Protein 1Q20 (pdb70)

Sequence (294 aa):
SDISEISQKLPGEYFRYKGVPFPVGLYSLESISLAENTQDVRDDDIFIITYPKSGTTWMIEIICLILKEGDPSWIRSVPIWERAPWCETIVGAFSLPDQYSPRLMSSHLPIQIFTKAFFSSKAKVIYMGRNPRDVVVSLYHYSKIAGQLKDPGTPDQFLRDFLKGEVQFGSWFDHIKGWLRMKGKDNFLFITYEELQQDLQGSVERICGFLGRPLGKEALGSVVAHSTFSAMKANTMSNYTLLPPSLLDHRRGAFLRKGVCGDWKNHHFTVAQSEAFDRAYRKQMRGMPTFPWDE

Structure (mmCIF, N/CA/C/O backbone):
data_1Q20
#
_entry.id   1Q20
#
_cell.length_a   75.962
_cell.length_b   75.962
_cell.length_c   253.623
_cell.angle_alpha   90.00
_cell.angle_beta   90.00
_cell.angle_gamma   90.00
#
_symmetry.space_group_name_H-M   'P 41 21 2'
#
loop_
_entity.id
_entity.type
_entity.pdbx_description
1 polymer 'sulfotransferase family, cytosolic, 2B, member 1 isoform b'
2 non-polymer 'SODIUM ION'
3 non-polymer "ADENOSINE-3'-5'-DIPHOSPHATE"
4 non-polymer (3BETA)-3-HYDROXYPREGN-5-EN-20-ONE
5 water water
#
loop_
_atom_site.group_PDB
_atom_site.id
_atom_site.type_symbol
_atom_site.label_atom_id
_atom_site.label_alt_id
_atom_site.label_comp_id
_atom_site.label_asym_id
_atom_site.label_entity_id
_atom_site.label_seq_id
_atom_site.pdbx_PDB_ins_code
_atom_site.Cartn_x
_atom_site.Cartn_y
_atom_site.Cartn_z
_atom_site.occupancy
_atom_site.B_iso_or_equiv
_atom_site.auth_seq_id
_atom_site.auth_comp_id
_atom_site.auth_asym_id
_atom_site.auth_atom_id
_atom_site.pdbx_PDB_model_num
ATOM 1 N N . SER A 1 5 ? 6.003 2.542 35.644 1.00 80.86 18 SER A N 1
ATOM 2 C CA . SER A 1 5 ? 4.558 2.596 35.268 1.00 80.98 18 SER A CA 1
ATOM 3 C C . SER A 1 5 ? 3.970 3.997 35.449 1.00 80.49 18 SER A C 1
ATOM 4 O O . SER A 1 5 ? 2.870 4.281 34.962 1.00 81.10 18 SER A O 1
ATOM 6 N N . ASP A 1 6 ? 4.686 4.869 36.156 1.00 79.51 19 ASP A N 1
ATOM 7 C CA . ASP A 1 6 ? 4.199 6.233 36.342 1.00 77.67 19 ASP A CA 1
ATOM 8 C C . ASP A 1 6 ? 4.655 7.013 35.104 1.00 75.24 19 ASP A C 1
ATOM 9 O O . ASP A 1 6 ? 3.871 7.745 34.493 1.00 74.64 19 ASP A O 1
ATOM 14 N N . ILE A 1 7 ? 5.921 6.822 34.730 1.00 71.90 20 ILE A N 1
ATOM 15 C CA . ILE A 1 7 ? 6.508 7.470 33.557 1.00 68.98 20 ILE A CA 1
ATOM 16 C C . ILE A 1 7 ? 5.987 6.851 32.252 1.00 67.23 20 ILE A C 1
ATOM 17 O O . ILE A 1 7 ? 5.916 7.520 31.217 1.00 66.22 20 ILE A O 1
ATOM 22 N N . SER A 1 8 ? 5.629 5.572 32.308 1.00 64.91 21 SER A N 1
ATOM 23 C CA . SER A 1 8 ? 5.109 4.869 31.145 1.00 63.82 21 SER A CA 1
ATOM 24 C C . SER A 1 8 ? 3.727 5.400 30.764 1.00 63.52 21 SER A C 1
ATOM 25 O O . SER A 1 8 ? 3.408 5.531 29.583 1.00 61.89 21 SER A O 1
ATOM 28 N N . GLU A 1 9 ? 2.910 5.697 31.770 1.00 63.58 22 GLU A N 1
ATOM 29 C CA . GLU A 1 9 ? 1.569 6.221 31.534 1.00 63.86 22 GLU A CA 1
ATOM 30 C C . GLU A 1 9 ? 1.671 7.638 30.972 1.00 63.87 22 GLU A C 1
ATOM 31 O O . GLU A 1 9 ? 0.992 7.987 30.001 1.00 63.55 22 GLU A O 1
ATOM 33 N N . ILE A 1 10 ? 2.530 8.448 31.583 1.00 63.18 23 ILE A N 1
ATOM 34 C CA . ILE A 1 10 ? 2.723 9.821 31.140 1.00 62.91 23 ILE A CA 1
ATOM 35 C C . ILE A 1 10 ? 3.186 9.864 29.689 1.00 62.78 23 ILE A C 1
ATOM 36 O O . ILE A 1 10 ? 2.615 10.587 28.869 1.00 63.21 23 ILE A O 1
ATOM 41 N N . SER A 1 11 ? 4.211 9.078 29.374 1.00 61.94 24 SER A N 1
ATOM 42 C CA . SER A 1 11 ? 4.754 9.038 28.022 1.00 61.36 24 SER A CA 1
ATOM 43 C C . SER A 1 11 ? 3.722 8.697 26.947 1.00 61.37 24 SER A C 1
ATOM 44 O O . SER A 1 11 ? 3.776 9.236 25.842 1.00 61.41 24 SER A O 1
ATOM 47 N N . GLN A 1 12 ? 2.784 7.811 27.268 1.00 61.16 25 GLN A N 1
ATOM 48 C CA . GLN A 1 12 ? 1.762 7.408 26.303 1.00 60.72 25 GLN A CA 1
ATOM 49 C C . GLN A 1 12 ? 0.682 8.466 26.108 1.00 59.91 25 GLN A C 1
ATOM 50 O O . GLN A 1 12 ? -0.080 8.407 25.148 1.00 58.82 25 GLN A O 1
ATOM 56 N N . LYS A 1 13 ? 0.641 9.453 27.001 1.00 60.49 26 LYS A N 1
ATOM 57 C CA . LYS A 1 13 ? -0.348 10.529 26.916 1.00 60.42 26 LYS A CA 1
ATOM 58 C C . LYS A 1 13 ? 0.206 11.809 26.303 1.00 58.67 26 LYS A C 1
ATOM 59 O O . LYS A 1 13 ? -0.516 12.792 26.142 1.00 58.93 26 LYS A O 1
ATOM 65 N N . LEU A 1 14 ? 1.491 11.797 25.967 1.00 56.09 27 LEU A N 1
ATOM 66 C CA . LEU A 1 14 ? 2.132 12.971 25.371 1.00 52.86 27 LEU A CA 1
ATOM 67 C C . LEU A 1 14 ? 1.451 13.357 24.059 1.00 52.06 27 LEU A C 1
ATOM 68 O O . LEU A 1 14 ? 1.377 12.557 23.129 1.00 52.52 27 LEU A O 1
ATOM 73 N N . PRO A 1 15 ? 0.964 14.606 23.965 1.00 51.03 28 PRO A N 1
ATOM 74 C CA . PRO A 1 15 ? 0.272 15.139 22.790 1.00 50.06 28 PRO A CA 1
ATOM 75 C C . PRO A 1 15 ? 1.163 15.570 21.645 1.00 50.17 28 PRO A C 1
ATOM 76 O O . PRO A 1 15 ? 0.718 15.639 20.505 1.00 49.75 28 PRO A O 1
ATOM 80 N N . GLY A 1 16 ? 2.419 15.873 21.945 1.00 51.32 29 GLY A N 1
ATOM 81 C CA . GLY A 1 16 ? 3.308 16.349 20.905 1.00 51.20 29 GLY A CA 1
ATOM 82 C C . GLY A 1 16 ? 2.909 17.779 20.560 1.00 52.36 29 GLY A C 1
ATOM 83 O O . GLY A 1 16 ? 2.791 18.136 19.389 1.00 51.58 29 GLY A O 1
ATOM 84 N N . GLU A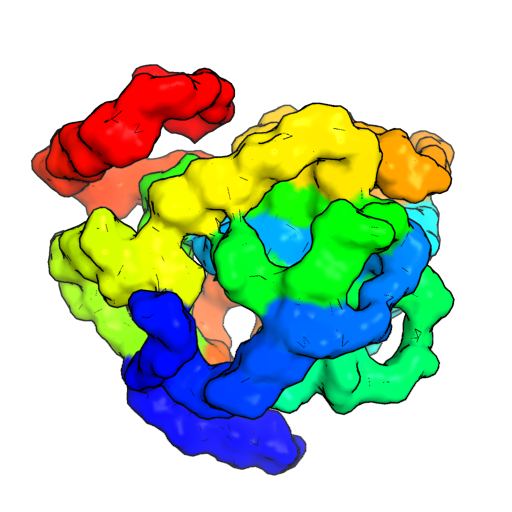 1 17 ? 2.684 18.594 21.589 1.00 52.74 30 GLU A N 1
ATOM 85 C CA . GLU A 1 17 ? 2.291 19.990 21.405 1.00 53.96 30 GLU A CA 1
ATOM 86 C C . GLU A 1 17 ? 3.081 20.916 22.329 1.00 53.00 30 GLU A C 1
ATOM 87 O O . GLU A 1 17 ? 3.889 20.463 23.141 1.00 52.69 30 GLU A O 1
ATOM 93 N N . TYR A 1 18 ? 2.816 22.216 22.211 1.00 51.85 31 TYR A N 1
ATOM 94 C CA . TYR A 1 18 ? 3.488 23.226 23.023 1.00 50.45 31 TYR A CA 1
ATOM 95 C C . TYR A 1 18 ? 2.518 24.114 23.802 1.00 49.26 31 TYR A C 1
ATOM 96 O O . TYR A 1 18 ? 1.326 24.175 23.506 1.00 50.17 31 TYR A O 1
ATOM 105 N N . PHE A 1 19 ? 3.056 24.797 24.806 1.00 46.85 32 PHE A N 1
ATOM 106 C CA . PHE A 1 19 ? 2.310 25.761 25.607 1.00 44.07 32 PH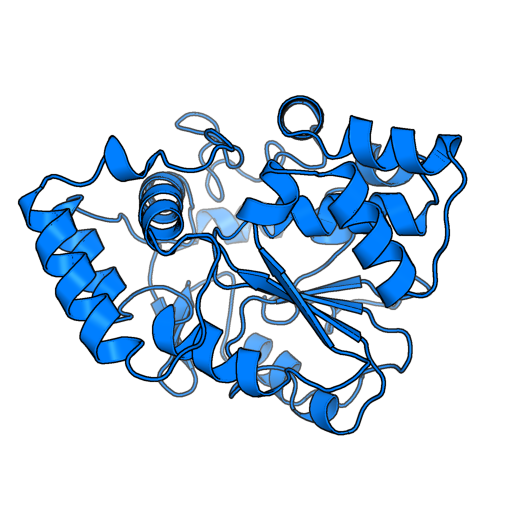E A CA 1
ATOM 107 C C . PHE A 1 19 ? 3.350 26.841 25.917 1.00 43.07 32 PHE A C 1
ATOM 108 O O . PHE A 1 19 ? 4.554 26.609 25.754 1.00 42.66 32 PHE A O 1
ATOM 116 N N . ARG A 1 20 ? 2.910 28.018 26.339 1.00 42.62 33 ARG A N 1
ATOM 117 C CA . ARG A 1 20 ? 3.863 29.088 26.599 1.00 42.47 33 ARG A CA 1
ATOM 118 C C . ARG A 1 20 ? 3.983 29.575 28.028 1.00 41.94 33 ARG A C 1
ATOM 119 O O . ARG A 1 20 ? 2.993 29.692 28.752 1.00 41.66 33 ARG A O 1
ATOM 127 N N . TYR A 1 21 ? 5.221 29.844 28.428 1.00 39.61 34 TYR A N 1
ATOM 128 C CA . TYR A 1 21 ? 5.497 30.365 29.749 1.00 38.97 34 TYR A CA 1
ATOM 129 C C . TYR A 1 21 ? 6.296 31.637 29.506 1.00 39.04 34 TYR A C 1
ATOM 130 O O . TYR A 1 21 ? 7.423 31.583 29.012 1.00 38.79 34 TYR A O 1
ATOM 139 N N . LYS A 1 22 ? 5.702 32.780 29.837 1.00 39.02 35 LYS A N 1
ATOM 140 C CA . LYS A 1 22 ? 6.358 34.063 29.634 1.00 37.06 35 LYS A CA 1
ATOM 141 C C . LYS A 1 22 ? 6.878 34.179 28.193 1.00 36.68 35 LYS A C 1
ATOM 142 O O . LYS A 1 22 ? 8.049 34.513 27.955 1.00 35.52 35 LYS A O 1
ATOM 148 N N . GLY A 1 23 ? 5.998 33.884 27.237 1.00 36.23 36 GLY A N 1
ATOM 149 C CA . GLY A 1 23 ? 6.351 33.971 25.827 1.00 36.71 36 GLY A CA 1
ATOM 150 C C . GLY A 1 23 ? 7.213 32.876 25.212 1.00 38.09 36 GLY A C 1
ATOM 151 O O . GLY A 1 23 ? 7.414 32.875 23.996 1.00 38.98 36 GLY A O 1
ATOM 152 N N . VAL A 1 24 ? 7.724 31.948 26.021 1.00 36.71 37 VAL A N 1
ATOM 153 C CA . VAL A 1 24 ? 8.573 30.862 25.514 1.00 36.40 37 VAL A CA 1
ATOM 154 C C . VAL A 1 24 ? 7.825 29.519 25.361 1.00 36.41 37 VAL A C 1
ATOM 155 O O . VAL A 1 24 ? 7.043 29.132 26.230 1.00 35.74 37 VAL A O 1
ATOM 159 N N . PRO A 1 25 ? 8.054 28.803 24.245 1.00 35.96 38 PRO A N 1
ATOM 160 C CA . PRO A 1 25 ? 7.405 27.508 23.974 1.00 36.12 38 PRO A CA 1
ATOM 161 C C . PRO A 1 25 ? 7.988 26.328 24.761 1.00 36.24 38 PRO A C 1
ATOM 162 O O . PRO A 1 25 ? 9.211 26.127 24.759 1.00 35.34 38 PRO A O 1
ATOM 166 N N . PHE A 1 26 ? 7.118 25.561 25.427 1.00 36.07 39 PHE A N 1
ATOM 167 C CA . PHE A 1 26 ? 7.540 24.364 26.169 1.00 36.40 39 PHE A CA 1
ATOM 168 C C . PHE A 1 26 ? 6.705 23.152 25.744 1.00 36.44 39 PHE A C 1
ATOM 169 O O . PHE A 1 26 ? 5.503 23.270 25.495 1.00 38.42 39 PHE A O 1
ATOM 177 N N . PRO A 1 27 ? 7.335 21.972 25.631 1.00 36.89 40 PRO A N 1
ATOM 178 C CA . PRO A 1 27 ? 6.584 20.776 25.234 1.00 37.25 40 PRO A CA 1
ATOM 179 C C . PRO A 1 27 ? 5.568 20.405 26.315 1.00 37.90 40 PRO A C 1
ATOM 180 O O . PRO A 1 27 ? 5.909 20.368 27.496 1.00 38.35 40 PRO A O 1
ATOM 184 N N . VAL A 1 28 ? 4.325 20.149 25.913 1.00 37.89 41 VAL A N 1
ATOM 185 C CA . VAL A 1 28 ? 3.262 19.761 26.846 1.00 38.45 41 VAL A CA 1
ATOM 186 C C . VAL A 1 28 ? 3.516 18.362 27.423 1.00 39.72 41 VAL A C 1
ATOM 187 O O . VAL A 1 28 ? 4.024 17.484 26.726 1.00 40.31 41 VAL A O 1
ATOM 191 N N . GLY A 1 29 ? 3.164 18.155 28.690 1.00 39.78 42 GLY A N 1
ATOM 192 C CA . GLY A 1 29 ? 3.352 16.848 29.292 1.00 39.85 42 GLY A CA 1
ATOM 193 C C . GLY A 1 29 ? 4.586 16.653 30.156 1.00 40.61 42 GLY A C 1
ATOM 194 O O . GLY A 1 29 ? 4.479 16.183 31.288 1.00 41.66 42 GLY A O 1
ATOM 195 N N . LEU A 1 30 ? 5.761 16.987 29.633 1.00 39.49 43 LEU A N 1
ATOM 196 C CA . LEU A 1 30 ? 6.989 16.828 30.402 1.00 39.37 43 LEU A CA 1
ATOM 197 C C . LEU A 1 30 ? 7.343 18.116 31.153 1.00 40.08 43 LEU A C 1
ATOM 198 O O . LEU A 1 30 ? 8.312 18.162 31.915 1.00 38.85 43 LEU A O 1
ATOM 203 N N . TYR A 1 31 ? 6.544 19.158 30.936 1.00 40.60 44 TYR A N 1
ATOM 204 C CA . TYR A 1 31 ? 6.754 20.456 31.570 1.00 39.23 44 TYR A CA 1
ATOM 205 C C . TYR A 1 31 ? 5.400 21.072 31.901 1.00 40.66 44 TYR A C 1
ATOM 206 O O . TYR A 1 31 ? 4.392 20.748 31.272 1.00 41.56 44 TYR A O 1
ATOM 215 N N . SER A 1 32 ? 5.380 21.971 32.880 1.00 41.34 45 SER A N 1
ATOM 216 C CA . SER A 1 32 ? 4.144 22.646 33.256 1.00 43.38 45 SER A CA 1
ATOM 217 C C . SER A 1 32 ? 4.431 24.027 33.840 1.00 44.09 45 SER A C 1
ATOM 218 O O . SER A 1 32 ? 5.560 24.322 34.251 1.00 44.14 45 SER A O 1
ATOM 221 N N . LEU A 1 33 ? 3.406 24.872 33.862 1.00 45.86 46 LEU A N 1
ATOM 222 C CA . LEU A 1 33 ? 3.530 26.211 34.428 1.00 46.57 46 LEU A CA 1
ATOM 223 C C . LEU A 1 33 ? 4.171 26.080 35.809 1.00 46.17 46 LEU A C 1
ATOM 224 O O . LEU A 1 33 ? 5.122 26.790 36.137 1.00 45.18 46 LEU A O 1
ATOM 229 N N . GLU A 1 34 ? 3.648 25.144 36.598 1.00 46.76 47 GLU A N 1
ATOM 230 C CA . GLU A 1 34 ? 4.138 24.888 37.949 1.00 47.71 47 GLU A CA 1
ATOM 231 C C . GLU A 1 34 ? 5.597 24.438 38.001 1.00 46.20 47 GLU A C 1
ATOM 232 O O . GLU A 1 34 ? 6.377 24.984 38.774 1.00 47.40 47 GLU A O 1
ATOM 238 N N . SER A 1 35 ? 5.972 23.451 37.189 1.00 44.41 48 SER A N 1
ATOM 239 C CA . SER A 1 35 ? 7.351 22.962 37.213 1.00 42.78 48 SER A CA 1
ATOM 240 C C . SER A 1 35 ? 8.361 24.033 36.799 1.00 41.14 48 SER A C 1
ATOM 241 O O . SER A 1 35 ? 9.420 24.159 37.408 1.00 41.21 48 SER A O 1
ATOM 244 N N . ILE A 1 36 ? 8.031 24.805 35.768 1.00 40.38 49 ILE A N 1
ATOM 245 C CA . ILE A 1 36 ? 8.922 25.866 35.302 1.00 40.75 49 ILE A CA 1
ATOM 246 C C . ILE A 1 36 ? 9.008 26.968 36.359 1.00 41.06 49 ILE A C 1
ATOM 247 O O . ILE A 1 36 ? 10.096 27.431 36.709 1.00 41.08 49 ILE A O 1
ATOM 252 N N . SER A 1 37 ? 7.849 27.379 36.864 1.00 41.21 50 SER A N 1
ATOM 253 C CA . SER A 1 37 ? 7.785 28.413 37.882 1.00 42.66 50 SER A CA 1
ATOM 254 C C . SER A 1 37 ? 8.592 28.033 39.119 1.00 43.59 50 SER A C 1
ATOM 255 O O . SER A 1 37 ? 9.221 28.889 39.741 1.00 42.90 50 SER A O 1
ATOM 258 N N . LEU A 1 38 ? 8.563 26.752 39.476 1.00 42.35 51 LEU A N 1
ATOM 259 C CA . LEU A 1 38 ? 9.307 26.271 40.635 1.00 42.90 51 LEU A CA 1
ATOM 260 C C . LEU A 1 38 ? 10.804 26.488 40.439 1.00 42.25 51 LEU A C 1
ATOM 261 O O . LEU A 1 38 ? 11.478 27.053 41.299 1.00 43.50 51 LEU A O 1
ATOM 266 N N . ALA A 1 39 ? 11.321 26.035 39.303 1.00 40.44 52 ALA A N 1
ATOM 267 C CA . ALA A 1 39 ? 12.741 26.173 39.013 1.00 40.87 52 ALA A CA 1
ATOM 268 C C . ALA A 1 39 ? 13.150 27.638 38.929 1.00 41.03 52 ALA A C 1
ATOM 269 O O . ALA A 1 39 ? 14.248 28.013 39.341 1.00 41.30 52 ALA A O 1
ATOM 271 N N . GLU A 1 40 ? 12.253 28.462 38.400 1.00 40.44 53 GLU A N 1
ATOM 272 C CA . GLU A 1 40 ? 12.515 29.887 38.238 1.00 41.66 53 GLU A CA 1
ATOM 273 C C . GLU A 1 40 ? 12.636 30.628 39.568 1.00 41.64 53 GLU A C 1
ATOM 274 O O . GLU A 1 40 ? 13.589 31.380 39.796 1.00 40.91 53 GLU A O 1
ATOM 280 N N . ASN A 1 41 ? 11.676 30.378 40.450 1.00 41.89 54 ASN A N 1
ATOM 281 C CA . ASN A 1 41 ? 11.604 31.044 41.741 1.00 42.82 54 ASN A CA 1
ATOM 282 C C . ASN A 1 41 ? 12.091 30.321 42.995 1.00 44.02 54 ASN A C 1
ATOM 283 O O . ASN A 1 41 ? 11.909 30.833 44.099 1.00 44.97 54 ASN A O 1
ATOM 288 N N . THR A 1 42 ? 12.698 29.148 42.867 1.00 43.53 55 THR A N 1
ATOM 289 C CA . THR A 1 42 ? 13.155 28.483 44.076 1.00 43.22 55 THR A CA 1
ATOM 290 C C . THR A 1 42 ? 14.316 29.246 44.682 1.00 43.62 55 THR A C 1
ATOM 291 O O . THR A 1 42 ? 15.064 29.929 43.983 1.00 43.23 55 THR A O 1
ATOM 295 N N . GLN A 1 43 ? 14.459 29.112 45.994 1.00 44.99 56 GLN A N 1
ATOM 296 C CA . GLN A 1 43 ? 15.531 29.762 46.723 1.00 45.50 56 GLN A CA 1
ATOM 297 C C . GLN A 1 43 ? 16.630 28.746 47.024 1.00 46.24 56 GLN A C 1
ATOM 298 O O . GLN A 1 43 ? 17.697 29.102 47.530 1.00 46.04 56 GLN A O 1
ATOM 304 N N . ASP A 1 44 ? 16.370 27.483 46.693 1.00 46.53 57 ASP A N 1
ATOM 305 C CA . ASP A 1 44 ? 17.321 26.409 46.952 1.00 46.38 57 ASP A CA 1
ATOM 306 C C . ASP A 1 44 ? 18.438 26.276 45.917 1.00 46.54 57 ASP A C 1
ATOM 307 O O . ASP A 1 44 ? 18.424 25.374 45.079 1.00 47.84 57 ASP A O 1
ATOM 312 N N . VAL A 1 45 ? 19.396 27.196 45.979 1.00 44.42 58 VAL A N 1
ATOM 313 C CA . VAL A 1 45 ? 20.559 27.179 45.100 1.00 43.72 58 VAL A CA 1
ATOM 314 C C . VAL A 1 45 ? 21.710 27.155 46.086 1.00 44.81 58 VAL A C 1
ATOM 315 O O . VAL A 1 45 ? 21.806 28.025 46.947 1.00 46.88 58 VAL A O 1
ATOM 319 N N . ARG A 1 46 ? 22.585 26.168 45.959 1.00 44.54 59 ARG A N 1
ATOM 320 C CA . ARG A 1 46 ? 23.689 26.022 46.887 1.00 45.01 59 ARG A CA 1
ATOM 321 C C . ARG A 1 46 ? 25.038 26.382 46.290 1.00 45.29 59 ARG A C 1
ATOM 322 O O . ARG A 1 46 ? 25.245 26.268 45.084 1.00 44.41 59 ARG A O 1
ATOM 330 N N . ASP A 1 47 ? 25.952 26.820 47.153 1.00 46.73 60 ASP A N 1
ATOM 331 C CA . ASP A 1 47 ? 27.300 27.219 46.747 1.00 47.60 60 ASP A CA 1
ATOM 332 C C . ASP A 1 47 ? 28.054 26.191 45.915 1.00 46.72 60 ASP A C 1
ATOM 333 O O . ASP A 1 47 ? 28.828 26.557 45.026 1.00 46.50 60 ASP A O 1
ATOM 338 N N . ASP A 1 48 ? 27.851 24.909 46.205 1.00 45.53 61 ASP A N 1
ATOM 339 C CA . ASP A 1 48 ? 28.556 23.881 45.454 1.00 45.25 61 ASP A CA 1
ATOM 340 C C . ASP A 1 48 ? 27.705 23.182 44.382 1.00 44.52 61 ASP A C 1
ATOM 341 O O . ASP A 1 48 ? 28.125 22.176 43.799 1.00 45.63 61 ASP A O 1
ATOM 346 N N . ASP A 1 49 ? 26.514 23.719 44.125 1.00 41.30 62 ASP A N 1
ATOM 347 C CA . ASP A 1 49 ? 25.646 23.176 43.085 1.00 39.74 62 ASP A CA 1
ATOM 348 C C . ASP A 1 49 ? 26.352 23.382 41.747 1.00 38.73 62 ASP A C 1
ATOM 349 O O . ASP A 1 49 ? 27.112 24.340 41.571 1.00 37.67 62 ASP A O 1
ATOM 354 N N . ILE A 1 50 ? 26.106 22.475 40.810 1.00 37.99 63 ILE A N 1
ATOM 355 C CA . ILE A 1 50 ? 26.690 22.573 39.483 1.00 37.76 63 ILE A CA 1
ATOM 356 C C . ILE A 1 50 ? 25.533 22.466 38.505 1.00 37.73 63 ILE A C 1
ATOM 357 O O . ILE A 1 50 ? 24.711 21.556 38.613 1.00 38.73 63 ILE A O 1
ATOM 362 N N . PHE A 1 51 ? 25.471 23.407 37.565 1.00 37.14 64 PHE A N 1
ATOM 363 C CA . PHE A 1 51 ? 24.413 23.459 36.559 1.00 34.77 64 PHE A CA 1
ATOM 364 C C . PHE A 1 51 ? 24.974 23.320 35.142 1.00 34.97 64 PHE A C 1
ATOM 365 O O . PHE A 1 51 ? 25.984 23.936 34.801 1.00 33.89 64 PHE A O 1
ATOM 373 N N . ILE A 1 52 ? 24.321 22.506 34.322 1.00 34.17 65 ILE A N 1
ATOM 374 C CA . ILE A 1 52 ? 24.727 22.360 32.929 1.00 34.04 65 ILE A CA 1
ATOM 375 C C . ILE A 1 52 ? 23.581 23.018 32.159 1.00 33.56 65 ILE A C 1
ATOM 376 O O . ILE A 1 52 ? 22.423 22.605 32.279 1.00 33.07 65 ILE A O 1
ATOM 381 N N . ILE A 1 53 ? 23.896 24.063 31.399 1.00 33.26 66 ILE A N 1
ATOM 382 C CA . ILE A 1 53 ? 22.875 24.788 30.650 1.00 32.78 66 ILE A CA 1
ATOM 383 C C . ILE A 1 53 ? 23.170 24.756 29.162 1.00 31.47 66 ILE A C 1
ATOM 384 O O . ILE A 1 53 ? 24.306 24.973 28.737 1.00 32.90 66 ILE A O 1
ATOM 389 N N . THR A 1 54 ? 22.136 24.492 28.371 1.00 30.42 67 THR A N 1
ATOM 390 C CA . THR A 1 54 ? 22.298 24.437 26.923 1.00 30.22 67 THR A CA 1
ATOM 391 C C . THR A 1 54 ? 20.999 24.702 26.183 1.00 30.52 67 THR A C 1
ATOM 392 O O . THR A 1 54 ? 19.912 24.640 26.753 1.00 30.01 67 THR A O 1
ATOM 396 N N . TYR A 1 55 ? 21.132 25.010 24.902 1.00 30.40 68 TYR A N 1
ATOM 397 C CA . TYR A 1 55 ? 19.967 25.157 24.051 1.00 30.24 68 TYR A CA 1
ATOM 398 C C . TYR A 1 55 ? 19.846 23.685 23.608 1.00 28.72 68 TYR A C 1
ATOM 399 O O . TYR A 1 55 ? 20.856 23.047 23.315 1.00 27.84 68 TYR A O 1
ATOM 408 N N . PRO A 1 56 ? 18.631 23.129 23.565 1.00 29.37 69 PRO A N 1
ATOM 409 C CA . PRO A 1 56 ? 18.459 21.724 23.157 1.00 30.82 69 PRO A CA 1
ATOM 410 C C . PRO A 1 56 ? 19.289 21.265 21.950 1.00 31.14 69 PRO A C 1
ATOM 411 O O . PRO A 1 56 ? 19.448 22.002 20.969 1.00 31.74 69 PRO A O 1
ATOM 415 N N . LYS A 1 57 ? 19.822 20.046 22.054 1.00 29.99 70 LYS A N 1
ATOM 416 C CA . LYS A 1 57 ? 20.638 19.394 21.018 1.00 28.68 70 LYS A CA 1
ATOM 417 C C . LYS A 1 57 ? 22.028 19.967 20.814 1.00 29.13 70 LYS A C 1
ATOM 418 O O . LYS A 1 57 ? 22.595 19.836 19.726 1.00 29.58 70 LYS A O 1
ATOM 424 N N . SER A 1 58 ? 22.587 20.590 21.846 1.00 29.19 71 SER A N 1
ATOM 425 C CA . SER A 1 58 ? 23.930 21.167 21.730 1.00 29.82 71 SER A CA 1
ATOM 426 C C . SER A 1 58 ? 25.011 20.255 22.307 1.00 30.13 71 SER A C 1
ATOM 427 O O . SER A 1 58 ? 26.198 20.607 22.306 1.00 30.96 71 SER A O 1
ATOM 430 N N . GLY A 1 59 ? 24.601 19.081 22.788 1.00 31.73 72 GLY A N 1
ATOM 431 C CA . GLY A 1 59 ? 25.539 18.129 23.363 1.00 29.96 72 GLY A CA 1
ATOM 432 C C . GLY A 1 59 ? 25.475 18.066 24.880 1.00 29.48 72 GLY A C 1
ATOM 433 O O . GLY A 1 59 ? 26.476 17.806 25.541 1.00 30.89 72 GLY A O 1
ATOM 434 N N . THR A 1 60 ? 24.293 18.307 25.428 1.00 29.86 73 THR A N 1
ATOM 435 C CA . THR A 1 60 ? 24.072 18.285 26.872 1.00 31.76 73 THR A CA 1
ATOM 436 C C . THR A 1 60 ? 24.492 16.931 27.447 1.00 33.37 73 THR A C 1
ATOM 437 O O . THR A 1 60 ? 25.218 16.853 28.449 1.00 34.01 73 THR A O 1
ATOM 441 N N . THR A 1 61 ? 24.016 15.871 26.798 1.00 33.29 74 THR A N 1
ATOM 442 C CA . THR A 1 61 ? 24.310 14.507 27.208 1.00 31.91 74 THR A CA 1
ATOM 443 C C . THR A 1 61 ? 25.809 14.330 27.354 1.00 32.91 74 THR A C 1
ATOM 444 O O . THR A 1 61 ? 26.281 13.725 28.312 1.00 34.84 74 THR A O 1
ATOM 448 N N . TRP A 1 62 ? 26.561 14.863 26.403 1.00 30.30 75 TRP A N 1
ATOM 449 C CA . TRP A 1 62 ? 28.006 14.738 26.443 1.00 31.14 75 TRP A CA 1
ATOM 450 C C . TRP A 1 62 ? 28.559 15.351 27.733 1.00 33.09 75 TRP A C 1
ATOM 451 O O . TRP A 1 62 ? 29.212 14.668 28.531 1.00 34.53 75 TRP A O 1
ATOM 462 N N . MET A 1 63 ? 28.284 16.638 27.935 1.00 32.39 76 MET A N 1
ATOM 463 C CA . MET A 1 63 ? 28.757 17.359 29.112 1.00 31.85 76 MET A CA 1
ATOM 464 C C . MET A 1 63 ? 28.345 16.676 30.419 1.00 31.25 76 MET A C 1
ATOM 465 O O . MET A 1 63 ? 29.138 16.604 31.362 1.00 31.77 76 MET A O 1
ATOM 470 N N . ILE A 1 64 ? 27.105 16.193 30.474 1.00 30.51 77 ILE A N 1
ATOM 471 C CA . ILE A 1 64 ? 26.597 15.509 31.658 1.00 31.88 77 ILE A CA 1
ATOM 472 C C . ILE A 1 64 ? 27.446 14.275 31.992 1.00 33.50 77 ILE A C 1
ATOM 473 O O . ILE A 1 64 ? 27.830 14.063 33.146 1.00 33.63 77 ILE A O 1
ATOM 478 N N . GLU A 1 65 ? 27.737 13.471 30.976 1.00 33.45 78 GLU A N 1
ATOM 479 C CA . GLU A 1 65 ? 28.520 12.266 31.174 1.00 35.76 78 GLU A CA 1
ATOM 480 C C . GLU A 1 65 ? 29.933 12.636 31.608 1.00 37.19 78 GLU A C 1
ATOM 481 O O . GLU A 1 65 ? 30.516 11.982 32.479 1.00 37.09 78 GLU A O 1
ATOM 487 N N . ILE A 1 66 ? 30.483 13.685 31.003 1.00 36.34 79 ILE A N 1
ATOM 488 C CA . ILE A 1 66 ? 31.835 14.105 31.341 1.00 36.24 79 ILE A CA 1
ATOM 489 C C . ILE A 1 66 ? 31.951 14.475 32.812 1.00 37.56 79 ILE A C 1
ATOM 490 O O . ILE A 1 66 ? 32.885 14.056 33.494 1.00 38.06 79 ILE A O 1
ATOM 495 N N . ILE A 1 67 ? 30.992 15.241 33.310 1.00 36.89 80 ILE A N 1
ATOM 496 C CA . ILE A 1 67 ? 31.055 15.666 34.692 1.00 37.83 80 ILE A CA 1
ATOM 497 C C . ILE A 1 67 ? 30.751 14.548 35.678 1.00 38.80 80 ILE A C 1
ATOM 498 O O . ILE A 1 67 ? 31.332 14.504 36.765 1.00 39.25 80 ILE A O 1
ATOM 503 N N . CYS A 1 68 ? 29.859 13.637 35.303 1.00 39.69 81 CYS A N 1
ATOM 504 C CA . CYS A 1 68 ? 29.541 12.507 36.177 1.00 38.79 81 CYS A CA 1
ATOM 505 C C . CYS A 1 68 ? 30.823 11.705 36.369 1.00 38.45 81 CYS A C 1
ATOM 506 O O . CYS A 1 68 ? 31.090 11.188 37.451 1.00 37.79 81 CYS A O 1
ATOM 509 N N . LEU A 1 69 ? 31.620 11.619 35.310 1.00 38.82 82 LEU A N 1
ATOM 510 C CA . LEU A 1 69 ? 32.882 10.900 35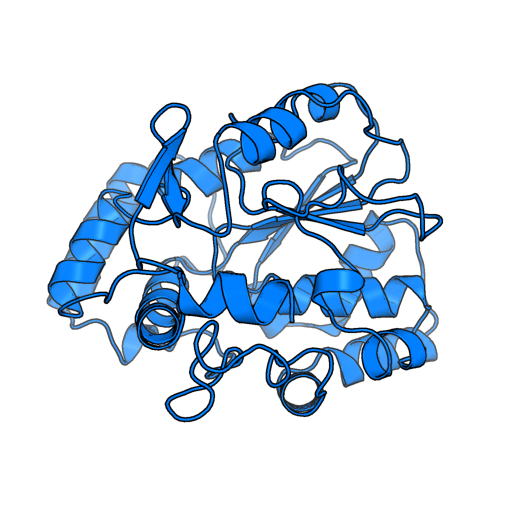.373 1.00 39.11 82 LEU A CA 1
ATOM 511 C C . LEU A 1 69 ? 33.870 11.674 36.234 1.00 40.19 82 LEU A C 1
ATOM 512 O O . LEU A 1 69 ? 34.534 11.089 37.092 1.00 40.52 82 LEU A O 1
ATOM 517 N N . ILE A 1 70 ? 33.959 12.987 36.021 1.00 41.02 83 ILE A N 1
ATOM 518 C CA . ILE A 1 70 ? 34.873 13.820 36.806 1.00 41.19 83 ILE A CA 1
ATOM 519 C C . ILE A 1 70 ? 34.583 13.709 38.305 1.00 40.96 83 ILE A C 1
ATOM 520 O O . ILE A 1 70 ? 35.500 13.534 39.106 1.00 41.28 83 ILE A O 1
ATOM 525 N N . LEU A 1 71 ? 33.308 13.801 38.670 1.00 40.91 84 LEU A N 1
ATOM 526 C CA . LEU A 1 71 ? 32.887 13.718 40.064 1.00 42.45 84 LEU A CA 1
ATOM 527 C C . LEU A 1 71 ? 33.308 12.416 40.747 1.00 44.62 84 LEU A C 1
ATOM 528 O O . LEU A 1 71 ? 33.638 12.412 41.932 1.00 45.28 84 LEU A O 1
ATOM 533 N N . LYS A 1 72 ? 33.283 11.315 40.000 1.00 45.16 85 LYS A N 1
ATOM 534 C CA . LYS A 1 72 ? 33.665 10.015 40.542 1.00 46.35 85 LYS A CA 1
ATOM 535 C C . LYS A 1 72 ? 35.117 9.725 40.190 1.00 47.52 85 LYS A C 1
ATOM 536 O O . LYS A 1 72 ? 35.583 8.589 40.273 1.00 48.17 85 LYS A O 1
ATOM 542 N N . GLU A 1 73 ? 35.817 10.780 39.787 1.00 47.83 86 GLU A N 1
ATOM 543 C CA . GLU A 1 73 ? 37.221 10.715 39.422 1.00 48.81 86 GLU A CA 1
ATOM 544 C C . GLU A 1 73 ? 37.622 9.629 38.430 1.00 48.73 86 GLU A C 1
ATOM 545 O O . GLU A 1 73 ? 38.643 8.971 38.608 1.00 49.46 86 GLU A O 1
ATOM 551 N N . GLY A 1 74 ? 36.832 9.453 37.376 1.00 47.91 87 GLY A N 1
ATOM 552 C CA . GLY A 1 74 ? 37.167 8.461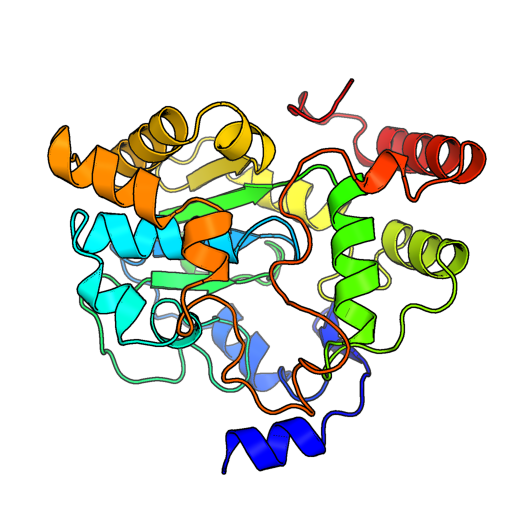 36.366 1.00 46.62 87 GLY A CA 1
ATOM 553 C C . GLY A 1 74 ? 36.523 7.091 36.501 1.00 46.05 87 GLY A C 1
ATOM 554 O O . GLY A 1 74 ? 36.556 6.299 35.557 1.00 45.45 87 GLY A O 1
ATOM 555 N N . ASP A 1 75 ? 35.944 6.807 37.664 1.00 45.98 88 ASP A N 1
ATOM 556 C CA . ASP A 1 75 ? 35.283 5.525 37.916 1.00 46.57 88 ASP A CA 1
ATOM 557 C C . ASP A 1 75 ? 33.919 5.515 37.215 1.00 44.59 88 ASP A C 1
ATOM 558 O O . ASP A 1 75 ? 33.031 6.290 37.569 1.00 45.65 88 ASP A O 1
ATOM 563 N N . PRO A 1 76 ? 33.731 4.611 36.231 1.00 43.65 89 PRO A N 1
ATOM 564 C CA . PRO A 1 76 ? 32.508 4.442 35.429 1.00 41.32 89 PRO A CA 1
ATOM 565 C C . PRO A 1 76 ? 31.330 3.809 36.144 1.00 41.00 89 PRO A C 1
ATOM 566 O O . PRO A 1 76 ? 30.225 3.748 35.597 1.00 41.86 89 PRO A O 1
ATOM 570 N N . SER A 1 77 ? 31.553 3.341 37.363 1.00 39.38 90 SER A N 1
ATOM 571 C CA . SER A 1 77 ? 30.498 2.659 38.096 1.00 39.57 90 SER A CA 1
ATOM 572 C C . SER A 1 77 ? 29.155 3.376 38.171 1.00 39.02 90 SER A C 1
ATOM 573 O O . SER A 1 77 ? 28.107 2.765 37.963 1.00 39.58 90 SER A O 1
ATOM 576 N N . TRP A 1 78 ? 29.184 4.666 38.476 1.00 39.02 91 TRP A N 1
ATOM 577 C CA . TRP A 1 78 ? 27.962 5.447 38.595 1.00 37.92 91 TRP A CA 1
ATOM 578 C C . TRP A 1 78 ? 27.240 5.606 37.249 1.00 37.48 91 TRP A C 1
ATOM 579 O O . TRP A 1 78 ? 26.023 5.441 37.177 1.00 38.26 91 TRP A O 1
ATOM 590 N N . ILE A 1 79 ? 27.978 5.900 36.182 1.00 37.26 92 ILE A N 1
ATOM 591 C CA . ILE A 1 79 ? 27.347 6.056 34.869 1.00 38.38 92 ILE A CA 1
ATOM 592 C C . ILE A 1 79 ? 26.916 4.719 34.259 1.00 39.15 92 ILE A C 1
ATOM 593 O O . ILE A 1 79 ? 26.091 4.689 33.346 1.00 39.58 92 ILE A O 1
ATOM 598 N N . ARG A 1 80 ? 27.475 3.620 34.757 1.00 39.40 93 ARG A N 1
ATOM 599 C CA . ARG A 1 80 ? 27.122 2.292 34.257 1.00 39.14 93 ARG A CA 1
ATOM 600 C C . ARG A 1 80 ? 25.860 1.771 34.912 1.00 38.92 93 ARG A C 1
ATOM 601 O O . ARG A 1 80 ? 25.095 1.040 34.290 1.00 39.44 93 ARG A O 1
ATOM 609 N N . SER A 1 81 ? 25.641 2.152 36.168 1.00 39.37 94 SER A N 1
ATOM 610 C CA . SER A 1 81 ? 24.482 1.658 36.905 1.00 40.47 94 SER A CA 1
ATOM 611 C C . SER A 1 81 ? 23.313 2.606 37.137 1.00 40.31 94 SER A C 1
ATOM 612 O O . SER A 1 81 ? 22.217 2.153 37.455 1.00 43.23 94 SER A O 1
ATOM 615 N N . VAL A 1 82 ? 23.521 3.908 36.979 1.00 39.85 95 VAL A N 1
ATOM 616 C CA . VAL A 1 82 ? 22.435 4.862 37.202 1.00 38.62 95 VAL A CA 1
ATOM 617 C C . VAL A 1 82 ? 22.056 5.582 35.905 1.00 37.67 95 VAL A C 1
ATOM 618 O O . VAL A 1 82 ? 22.926 6.044 35.173 1.00 37.41 95 VAL A O 1
ATOM 622 N N . PRO A 1 83 ? 20.749 5.673 35.595 1.00 36.62 96 PRO A N 1
ATOM 623 C CA . PRO A 1 83 ? 20.359 6.356 34.358 1.00 37.47 96 PRO A CA 1
ATOM 624 C C . PRO A 1 83 ? 20.773 7.828 34.375 1.00 38.97 96 PRO A C 1
ATOM 625 O O . PRO A 1 83 ? 20.702 8.498 35.407 1.00 39.01 96 PRO A O 1
ATOM 629 N N . ILE A 1 84 ? 21.233 8.308 33.227 1.00 38.46 97 ILE A N 1
ATOM 630 C CA . ILE A 1 84 ? 21.715 9.676 33.087 1.00 40.15 97 ILE A CA 1
ATOM 631 C C . ILE A 1 84 ? 20.783 10.785 33.595 1.00 39.84 97 ILE A C 1
ATOM 632 O O . ILE A 1 84 ? 21.250 11.737 34.216 1.00 42.01 97 ILE A O 1
ATOM 637 N N . TRP A 1 85 ? 19.480 10.665 33.349 1.00 39.61 98 TRP A N 1
ATOM 638 C CA . TRP A 1 85 ? 18.537 11.689 33.794 1.00 39.92 98 TRP A CA 1
ATOM 639 C C . TRP A 1 85 ? 18.361 11.710 35.307 1.00 41.11 98 TRP A C 1
ATOM 640 O O . TRP A 1 85 ? 17.723 12.610 35.863 1.00 41.81 98 TRP A O 1
ATOM 651 N N . GLU A 1 86 ? 18.925 10.712 35.974 1.00 40.42 99 GLU A N 1
ATOM 652 C CA . GLU A 1 86 ? 18.854 10.641 37.427 1.00 40.16 99 GLU A CA 1
ATOM 653 C C . GLU A 1 86 ? 20.158 11.168 38.023 1.00 39.18 99 GLU A C 1
ATOM 654 O O . GLU A 1 86 ? 20.184 11.662 39.148 1.00 39.09 99 GLU A O 1
ATOM 660 N N . ARG A 1 87 ? 21.240 11.059 37.264 1.00 37.44 100 ARG A N 1
ATOM 661 C CA . ARG A 1 87 ? 22.531 11.535 37.730 1.00 37.07 100 ARG A CA 1
ATOM 662 C C . ARG A 1 87 ? 22.638 13.064 37.634 1.00 38.28 100 ARG A C 1
ATOM 663 O O . ARG A 1 87 ? 23.394 13.680 38.379 1.00 37.87 100 ARG A O 1
ATOM 671 N N . ALA A 1 88 ? 21.882 13.668 36.717 1.00 38.41 101 ALA A N 1
ATOM 672 C CA . ALA A 1 88 ? 21.895 15.126 36.529 1.00 37.63 101 ALA A CA 1
ATOM 673 C C . ALA A 1 88 ? 20.499 15.580 36.106 1.00 37.14 101 ALA A C 1
ATOM 674 O O . ALA A 1 88 ? 20.294 15.994 34.968 1.00 36.86 101 ALA A O 1
ATOM 676 N N . PRO A 1 89 ? 19.524 15.520 37.036 1.00 37.26 102 PRO A N 1
ATOM 677 C CA . PRO A 1 89 ? 18.119 15.894 36.837 1.00 38.24 102 PRO A CA 1
ATOM 678 C C . PRO A 1 89 ? 17.898 17.281 36.253 1.00 40.04 102 PRO A C 1
ATOM 679 O O . PRO A 1 89 ? 18.706 18.198 36.449 1.00 40.00 102 PRO A O 1
ATOM 683 N N . TRP A 1 90 ? 16.782 17.425 35.546 1.00 40.11 103 TRP A N 1
ATOM 684 C CA . TRP A 1 90 ? 16.426 18.683 34.916 1.00 39.89 103 TRP A CA 1
ATOM 685 C C . TRP A 1 90 ? 15.671 19.588 35.879 1.00 40.09 103 TRP A C 1
ATOM 686 O O . TRP A 1 90 ? 14.803 19.135 36.623 1.00 41.39 103 TRP A O 1
ATOM 697 N N . CYS A 1 91 ? 16.005 20.873 35.856 1.00 38.12 104 CYS A N 1
ATOM 698 C CA . CYS A 1 91 ? 15.377 21.848 36.738 1.00 35.53 104 CYS A CA 1
ATOM 699 C C . CYS A 1 91 ? 13.912 22.148 36.456 1.00 34.68 104 CYS A C 1
ATOM 700 O O . CYS A 1 91 ? 13.102 22.172 37.380 1.00 34.25 104 CYS A O 1
ATOM 703 N N . GLU A 1 92 ? 13.581 22.361 35.182 1.00 35.54 105 GLU A N 1
ATOM 704 C CA . GLU A 1 92 ? 12.227 22.737 34.759 1.00 35.39 105 GLU A CA 1
ATOM 705 C C . GLU A 1 92 ? 11.175 21.661 34.501 1.00 37.47 105 GLU A C 1
ATOM 706 O O . GLU A 1 92 ? 9.990 21.982 34.384 1.00 37.58 105 GLU A O 1
ATOM 712 N N . THR A 1 93 ? 11.584 20.401 34.401 1.00 38.72 106 THR A N 1
ATOM 713 C CA . THR A 1 93 ? 10.629 19.322 34.134 1.00 41.85 106 THR A CA 1
ATOM 714 C C . THR A 1 93 ? 9.668 19.042 35.297 1.00 44.55 106 THR A C 1
ATOM 715 O O . THR A 1 93 ? 9.959 19.382 36.448 1.00 45.15 106 THR A O 1
ATOM 719 N N . ILE A 1 94 ? 8.531 18.418 34.990 1.00 47.19 107 ILE A N 1
ATOM 720 C CA . ILE A 1 94 ? 7.528 18.083 36.005 1.00 50.94 107 ILE A CA 1
ATOM 721 C C . ILE A 1 94 ? 8.160 17.437 37.233 1.00 52.65 107 ILE A C 1
ATOM 722 O O . ILE A 1 94 ? 7.823 17.757 38.373 1.00 54.45 107 ILE A O 1
ATOM 727 N N . VAL A 1 95 ? 9.072 16.512 36.991 1.00 53.09 108 VAL A N 1
ATOM 728 C CA . VAL A 1 95 ? 9.768 15.835 38.079 1.00 54.95 108 VAL A CA 1
ATOM 729 C C . VAL A 1 95 ? 11.193 16.373 38.015 1.00 55.82 108 VAL A C 1
ATOM 730 O O . VAL A 1 95 ? 12.097 15.719 37.503 1.00 56.86 108 VAL A O 1
ATOM 734 N N . GLY A 1 96 ? 11.375 17.588 38.521 1.00 57.39 109 GLY A N 1
ATOM 735 C CA . GLY A 1 96 ? 12.680 18.218 38.483 1.00 57.54 109 GLY A CA 1
ATOM 736 C C . GLY A 1 96 ? 13.599 17.888 39.637 1.00 57.53 109 GLY A C 1
ATOM 737 O O . GLY A 1 96 ? 13.241 17.144 40.546 1.00 58.22 109 GLY A O 1
ATOM 738 N N . ALA A 1 97 ? 14.800 18.452 39.592 1.00 57.15 110 ALA A N 1
ATOM 739 C CA . ALA A 1 97 ? 15.786 18.233 40.634 1.00 57.26 110 ALA A CA 1
ATOM 740 C C . ALA A 1 97 ? 15.378 18.989 41.894 1.00 57.46 110 ALA A C 1
ATOM 741 O O . ALA A 1 97 ? 15.870 18.702 42.987 1.00 56.32 110 ALA A O 1
ATOM 743 N N . PHE A 1 98 ? 14.470 19.950 41.727 1.00 58.30 111 PHE A N 1
ATOM 744 C CA . PHE A 1 98 ? 13.980 20.767 42.837 1.00 59.92 111 PHE A CA 1
ATOM 745 C C . PHE A 1 98 ? 12.766 20.150 43.522 1.00 62.24 111 PHE A C 1
ATOM 746 O O . PHE A 1 98 ? 12.290 20.662 44.532 1.00 63.12 111 PHE A O 1
ATOM 754 N N . SER A 1 99 ? 12.261 19.057 42.959 1.00 65.24 112 SER A N 1
ATOM 755 C CA . SER A 1 99 ? 11.113 18.357 43.526 1.00 68.08 112 SER A CA 1
ATOM 756 C C . SER A 1 99 ? 11.526 16.913 43.820 1.00 70.01 112 SER A C 1
ATOM 757 O O . SER A 1 99 ? 10.782 15.967 43.551 1.00 70.06 112 SER A O 1
ATOM 760 N N . LEU A 1 100 ? 12.736 16.759 44.355 1.00 72.42 113 LEU A N 1
ATOM 761 C CA . LEU A 1 100 ? 13.303 15.458 44.694 1.00 75.23 113 LEU A CA 1
ATOM 762 C C . LEU A 1 100 ? 14.216 15.605 45.910 1.00 77.83 113 LEU A C 1
ATOM 763 O O . LEU A 1 100 ? 14.868 16.634 46.086 1.00 78.03 113 LEU A O 1
ATOM 768 N N . PRO A 1 101 ? 14.273 14.572 46.767 1.00 80.34 114 PRO A N 1
ATOM 769 C CA . PRO A 1 101 ? 15.109 14.577 47.975 1.00 81.87 114 PRO A CA 1
ATOM 770 C C . PRO A 1 101 ? 16.613 14.628 47.676 1.00 83.36 114 PRO A C 1
ATOM 771 O O . PRO A 1 101 ? 17.071 14.089 46.666 1.00 83.16 114 PRO A O 1
ATOM 775 N N . ASP A 1 102 ? 17.365 15.277 48.563 1.00 84.77 115 ASP A N 1
ATOM 776 C CA . ASP A 1 102 ? 18.818 15.404 48.433 1.00 86.48 115 ASP A CA 1
ATOM 777 C C . ASP A 1 102 ? 19.448 14.007 48.365 1.00 86.93 115 ASP A C 1
ATOM 778 O O . ASP A 1 102 ? 19.540 13.325 49.387 1.00 86.90 115 ASP A O 1
ATOM 783 N N . GLN A 1 103 ? 19.879 13.576 47.179 1.00 87.13 116 GLN A N 1
ATOM 784 C CA . GLN A 1 103 ? 20.484 12.243 47.038 1.00 87.19 116 GLN A CA 1
ATOM 785 C C . GLN A 1 103 ? 21.965 12.251 46.648 1.00 86.73 116 GLN A C 1
ATOM 786 O O . GLN A 1 103 ? 22.593 11.191 46.557 1.00 87.12 116 GLN A O 1
ATOM 788 N N . TYR A 1 104 ? 22.518 13.438 46.415 1.00 85.12 117 TYR A N 1
ATOM 789 C CA . TYR A 1 104 ? 23.926 13.562 46.047 1.00 82.64 117 TYR A CA 1
ATOM 790 C C . TYR A 1 104 ? 24.547 14.765 46.749 1.00 80.71 117 TYR A C 1
ATOM 791 O O . TYR A 1 104 ? 23.916 15.822 46.866 1.00 80.37 117 TYR A O 1
ATOM 793 N N . SER A 1 105 ? 25.775 14.591 47.236 1.00 78.27 118 SER A N 1
ATOM 794 C CA . SER A 1 105 ? 26.492 15.662 47.928 1.00 75.04 118 SER A CA 1
ATOM 795 C C . SER A 1 105 ? 26.562 16.853 46.979 1.00 72.03 118 SER A C 1
ATOM 796 O O . SER A 1 105 ? 25.686 17.721 47.038 1.00 74.52 118 SER A O 1
ATOM 798 N N . PRO A 1 106 ? 27.592 16.938 46.104 1.00 67.55 119 PRO A N 1
ATOM 799 C CA . PRO A 1 106 ? 27.543 18.118 45.228 1.00 62.86 119 PRO A CA 1
ATOM 800 C C . PRO A 1 106 ? 26.413 17.836 44.238 1.00 58.49 119 PRO A C 1
ATOM 801 O O . PRO A 1 106 ? 26.466 16.837 43.518 1.00 58.19 119 PRO A O 1
ATOM 805 N N . ARG A 1 107 ? 25.384 18.679 44.212 1.00 53.33 120 ARG A N 1
ATOM 806 C CA . ARG A 1 107 ? 24.275 18.453 43.287 1.00 48.30 120 ARG A CA 1
ATOM 807 C C . ARG A 1 107 ? 24.629 18.837 41.852 1.00 46.47 120 ARG A C 1
ATOM 808 O O . ARG A 1 107 ? 25.201 19.900 41.612 1.00 46.04 120 ARG A O 1
ATOM 816 N N . LEU A 1 108 ? 24.297 17.957 40.908 1.00 44.10 121 LEU A N 1
ATOM 817 C CA . LEU A 1 108 ? 24.535 18.206 39.485 1.00 41.32 121 LEU A CA 1
ATOM 818 C C . LEU A 1 108 ? 23.155 18.248 38.836 1.00 40.40 121 LEU A C 1
ATOM 819 O O . LEU A 1 108 ? 22.374 17.294 38.946 1.00 38.85 121 LEU A O 1
ATOM 824 N N . MET A 1 109 ? 22.853 19.359 38.171 1.00 37.86 122 MET A N 1
ATOM 825 C CA . MET A 1 109 ? 21.550 19.537 37.546 1.00 36.06 122 MET A CA 1
ATOM 826 C C . MET A 1 109 ? 21.685 20.038 36.107 1.00 34.77 122 MET A C 1
ATOM 827 O O . MET A 1 109 ? 22.731 20.554 35.709 1.00 33.18 122 MET A O 1
ATOM 832 N N . SER A 1 110 ? 20.627 19.879 35.325 1.00 33.50 123 SER A N 1
ATOM 833 C CA . SER A 1 110 ? 20.656 20.299 33.931 1.00 32.95 123 SER A CA 1
ATOM 834 C C . SER A 1 110 ? 19.473 21.205 33.622 1.00 32.50 123 SER A C 1
ATOM 835 O O . SER A 1 110 ? 18.426 21.110 34.269 1.00 31.81 123 SER A O 1
ATOM 838 N N . SER A 1 111 ? 19.636 22.073 32.629 1.00 31.33 124 SER A N 1
ATOM 839 C CA . SER A 1 111 ? 18.551 22.957 32.237 1.00 32.40 124 SER A CA 1
ATOM 840 C C . SER A 1 111 ? 18.706 23.494 30.825 1.00 31.92 124 SER A C 1
ATOM 841 O O . SER A 1 111 ? 19.830 23.684 30.337 1.00 32.87 124 SER A O 1
ATOM 844 N N . HIS A 1 112 ? 17.570 23.732 30.177 1.00 30.53 125 HIS A N 1
ATOM 845 C CA . HIS A 1 112 ? 17.538 24.300 28.831 1.00 32.09 125 HIS A CA 1
ATOM 846 C C . HIS A 1 112 ? 16.914 25.700 28.909 1.00 32.09 125 HIS A C 1
ATOM 847 O O . HIS A 1 112 ? 16.681 26.343 27.890 1.00 33.26 125 HIS A O 1
ATOM 854 N N . LEU A 1 113 ? 16.653 26.177 30.119 1.00 30.44 126 LEU A N 1
ATOM 855 C CA . LEU A 1 113 ? 16.017 27.481 30.285 1.00 31.92 126 LEU A CA 1
ATOM 856 C C . LEU A 1 113 ? 16.855 28.660 29.830 1.00 30.18 126 LEU A C 1
ATOM 857 O O . LEU A 1 113 ? 18.059 28.710 30.085 1.00 29.34 126 LEU A O 1
ATOM 862 N N . PRO A 1 114 ? 16.231 29.619 29.122 1.00 30.22 127 PRO A N 1
ATOM 863 C CA . PRO A 1 114 ? 16.979 30.797 28.666 1.00 30.29 127 PRO A CA 1
ATOM 864 C C . PRO A 1 114 ? 17.201 31.664 29.915 1.00 30.45 127 PRO A C 1
ATOM 865 O O . PRO A 1 114 ? 16.429 31.579 30.861 1.00 30.64 127 PRO A O 1
ATOM 869 N N . ILE A 1 115 ? 18.242 32.488 29.922 1.00 32.54 128 ILE A N 1
ATOM 870 C CA . ILE A 1 115 ? 18.561 33.302 31.093 1.00 32.41 128 ILE A CA 1
ATOM 871 C C . ILE A 1 115 ? 17.458 34.122 31.772 1.00 32.91 128 ILE A C 1
ATOM 872 O O . ILE A 1 115 ? 17.514 34.319 32.984 1.00 33.83 128 ILE A O 1
ATOM 877 N N . GLN A 1 116 ? 16.458 34.597 31.037 1.00 34.05 129 GLN A N 1
ATOM 878 C CA . GLN A 1 116 ? 15.418 35.384 31.700 1.00 34.20 129 GLN A CA 1
ATOM 879 C C . GLN A 1 116 ? 14.423 34.524 32.473 1.00 36.16 129 GLN A C 1
ATOM 880 O O . GLN A 1 116 ? 13.547 35.054 33.158 1.00 36.70 129 GLN A O 1
ATOM 886 N N . ILE A 1 117 ? 14.543 33.202 32.361 1.00 36.16 130 ILE A N 1
ATOM 887 C CA . ILE A 1 117 ? 13.633 32.307 33.077 1.00 35.33 130 ILE A CA 1
ATOM 888 C C . ILE A 1 117 ? 14.376 31.384 34.051 1.00 34.56 130 ILE A C 1
ATOM 889 O O . ILE A 1 117 ? 13.792 30.893 35.017 1.00 34.62 130 ILE A O 1
ATOM 894 N N . PHE A 1 118 ? 15.664 31.154 33.806 1.00 34.23 131 PHE A N 1
ATOM 895 C CA . PHE A 1 118 ? 16.454 30.304 34.697 1.00 33.52 131 PHE A CA 1
ATOM 896 C C . PHE A 1 118 ? 16.390 30.818 36.137 1.00 35.41 131 PHE A C 1
ATOM 897 O O . PHE A 1 118 ? 16.206 32.021 36.372 1.00 35.66 131 PHE A O 1
ATOM 905 N N . THR A 1 119 ? 16.553 29.896 37.084 1.00 35.91 132 THR A N 1
ATOM 906 C CA . THR A 1 119 ? 16.513 30.173 38.525 1.00 36.09 132 THR A CA 1
ATOM 907 C C . THR A 1 119 ? 17.105 31.525 38.933 1.00 35.41 132 THR A C 1
ATOM 908 O O . THR A 1 119 ? 18.322 31.684 39.039 1.00 34.51 132 THR A O 1
ATOM 912 N N . LYS A 1 120 ? 16.230 32.486 39.197 1.00 35.83 133 LYS A N 1
ATOM 913 C CA . LYS A 1 120 ? 16.656 33.838 39.558 1.00 37.38 133 LYS A CA 1
ATOM 914 C C . LYS A 1 120 ? 17.600 33.944 40.751 1.00 37.71 133 LYS A C 1
ATOM 915 O O . LYS A 1 120 ? 18.500 34.786 40.754 1.00 38.29 133 LYS A O 1
ATOM 921 N N . ALA A 1 121 ? 17.429 33.071 41.741 1.00 37.90 134 ALA A N 1
ATOM 922 C CA . ALA A 1 121 ? 18.295 33.095 42.921 1.00 36.97 134 ALA A CA 1
ATOM 923 C C . ALA A 1 121 ? 19.746 32.781 42.562 1.00 36.23 134 ALA A C 1
ATOM 924 O O . ALA A 1 121 ? 20.639 32.891 43.401 1.00 37.96 134 ALA A O 1
ATOM 926 N N . PHE A 1 122 ? 19.985 32.391 41.316 1.00 34.41 135 PHE A N 1
ATOM 927 C CA . PHE A 1 122 ? 21.336 32.063 40.879 1.00 33.33 135 PHE A CA 1
ATOM 928 C C . PHE A 1 122 ? 22.263 33.265 40.781 1.00 33.71 135 PHE A C 1
ATOM 929 O O . PHE A 1 122 ? 23.449 33.166 41.087 1.00 33.71 135 PHE A O 1
ATOM 937 N N . PHE A 1 123 ? 21.725 34.399 40.342 1.00 34.18 136 PHE A N 1
ATOM 938 C CA . PHE A 1 123 ? 22.544 35.594 40.148 1.00 35.41 136 PHE A CA 1
ATOM 939 C C . PHE A 1 123 ? 23.312 36.094 41.370 1.00 35.68 136 PHE A C 1
ATOM 940 O O . PHE A 1 123 ? 24.377 36.705 41.233 1.00 35.78 136 PHE A O 1
ATOM 948 N N . SER A 1 124 ? 22.795 35.808 42.557 1.00 36.15 137 SER A N 1
ATOM 949 C CA . SER A 1 124 ? 23.474 36.204 43.784 1.00 39.04 137 SER A CA 1
ATOM 950 C C . SER A 1 124 ? 24.069 34.995 44.518 1.00 40.29 137 SER A C 1
ATOM 951 O O . SER A 1 124 ? 24.381 35.082 45.707 1.00 41.37 137 SER A O 1
ATOM 954 N N . SER A 1 125 ? 24.235 33.875 43.815 1.00 40.40 138 SER A N 1
ATOM 955 C CA . SER A 1 125 ? 24.782 32.662 44.431 1.00 40.58 138 SER A CA 1
ATOM 956 C C . SER A 1 125 ? 26.215 32.423 43.985 1.00 40.94 138 SER A C 1
ATOM 957 O O . SER A 1 125 ? 26.748 33.173 43.176 1.00 41.00 138 SER A O 1
ATOM 960 N N . LYS A 1 126 ? 26.837 31.381 44.527 1.00 42.38 139 LYS A N 1
ATOM 961 C CA . LYS A 1 126 ? 28.204 31.030 44.148 1.00 44.74 139 LYS A CA 1
ATOM 962 C C . LYS A 1 126 ? 28.161 29.747 43.310 1.00 42.94 139 LYS A C 1
ATOM 963 O O . LYS A 1 126 ? 29.202 29.229 42.899 1.00 41.66 139 LYS A O 1
ATOM 969 N N . ALA A 1 127 ? 26.949 29.243 43.077 1.00 40.58 140 ALA A N 1
ATOM 970 C CA . ALA A 1 127 ? 26.738 28.032 42.290 1.00 40.33 140 ALA A CA 1
ATOM 971 C C . ALA A 1 127 ? 27.457 28.182 40.964 1.00 40.25 140 ALA A C 1
ATOM 972 O O . ALA A 1 127 ? 27.615 29.293 40.457 1.00 41.77 140 ALA A O 1
ATOM 974 N N . LYS A 1 128 ? 27.900 27.059 40.405 1.00 39.61 141 LYS A N 1
ATOM 975 C CA . LYS A 1 128 ? 28.627 27.068 39.140 1.00 39.17 141 LYS A CA 1
ATOM 976 C C . LYS A 1 128 ? 27.765 26.684 37.943 1.00 38.88 141 LYS A C 1
ATOM 977 O O . LYS A 1 128 ? 26.904 25.813 38.035 1.00 39.66 141 LYS A O 1
ATOM 983 N N . VAL A 1 129 ? 28.007 27.342 36.815 1.00 37.99 142 VAL A N 1
ATOM 984 C CA . VAL A 1 129 ? 27.258 27.083 35.592 1.00 36.04 142 VAL A CA 1
ATOM 985 C C . VAL A 1 129 ? 28.190 26.816 34.426 1.00 36.26 142 VAL A C 1
ATOM 986 O O . VAL A 1 129 ? 29.148 27.545 34.211 1.00 37.67 142 VAL A O 1
ATOM 990 N N . ILE A 1 130 ? 27.925 25.751 33.685 1.00 36.16 143 ILE A N 1
ATOM 991 C CA . ILE A 1 130 ? 28.708 25.479 32.491 1.00 35.69 143 ILE A CA 1
ATOM 992 C C . ILE A 1 130 ? 27.680 25.639 31.377 1.00 35.25 143 ILE A C 1
ATOM 993 O O . ILE A 1 130 ? 26.689 24.904 31.349 1.00 36.01 143 ILE A O 1
ATOM 998 N N . TYR A 1 131 ? 27.883 26.626 30.506 1.00 31.61 144 TYR A N 1
ATOM 999 C CA . TYR A 1 131 ? 26.991 26.833 29.375 1.00 30.56 144 TYR A CA 1
ATOM 1000 C C . TYR A 1 131 ? 27.702 26.256 28.167 1.00 31.11 144 TYR A C 1
ATOM 1001 O O . TYR A 1 131 ? 28.877 26.546 27.929 1.00 31.83 144 TYR A O 1
ATOM 1010 N N . MET A 1 132 ? 26.993 25.445 27.396 1.00 31.33 145 MET A N 1
ATOM 1011 C CA . MET A 1 132 ? 27.601 24.828 26.225 1.00 30.68 145 MET A CA 1
ATOM 1012 C C . MET A 1 132 ? 26.848 25.222 24.960 1.00 28.98 145 MET A C 1
ATOM 1013 O O . MET A 1 132 ? 25.613 25.196 24.915 1.00 26.76 145 MET A O 1
ATOM 1018 N N . GLY A 1 133 ? 27.596 25.606 23.933 1.00 28.77 146 GLY A N 1
ATOM 1019 C CA . GLY A 1 133 ? 26.969 25.984 22.680 1.00 28.86 146 GLY A CA 1
ATOM 1020 C C . GLY A 1 133 ? 27.443 25.103 21.540 1.00 30.88 146 GLY A C 1
ATOM 1021 O O . GLY A 1 133 ? 28.498 24.461 21.635 1.00 32.14 146 GLY A O 1
ATOM 1022 N N . ARG A 1 134 ? 26.670 25.067 20.458 1.00 30.72 147 ARG A N 1
ATOM 1023 C CA . ARG A 1 134 ? 27.022 24.256 19.288 1.00 30.74 147 ARG A CA 1
ATOM 1024 C C . ARG A 1 134 ? 26.625 25.013 18.023 1.00 31.01 147 ARG A C 1
ATOM 1025 O O . ARG A 1 134 ? 25.763 25.875 18.070 1.00 30.73 147 ARG A O 1
ATOM 1033 N N . ASN A 1 135 ? 27.258 24.689 16.900 1.00 32.14 148 ASN A N 1
ATOM 1034 C CA . ASN A 1 135 ? 26.924 25.326 15.629 1.00 32.35 148 ASN A CA 1
ATOM 1035 C C . ASN A 1 135 ? 25.412 25.206 15.496 1.00 30.91 148 ASN A C 1
ATOM 1036 O O . ASN A 1 135 ? 24.874 24.105 15.460 1.00 34.18 148 ASN A O 1
ATOM 1041 N N . PRO A 1 136 ? 24.704 26.335 15.427 1.00 31.28 149 PRO A N 1
ATOM 1042 C CA . PRO A 1 136 ? 23.243 26.289 15.305 1.00 30.53 149 PRO A CA 1
ATOM 1043 C C . PRO A 1 136 ? 22.725 25.514 14.095 1.00 30.29 149 PRO A C 1
ATOM 1044 O O . PRO A 1 136 ? 21.582 25.045 14.098 1.00 29.62 149 PRO A O 1
ATOM 1048 N N . ARG A 1 137 ? 23.554 25.389 13.061 1.00 29.98 150 ARG A N 1
ATOM 1049 C CA . ARG A 1 137 ? 23.157 24.645 11.863 1.00 32.11 150 ARG A CA 1
ATOM 1050 C C . ARG A 1 137 ? 23.076 23.148 12.204 1.00 32.62 150 ARG A C 1
ATOM 1051 O O . ARG A 1 137 ? 22.148 22.449 11.786 1.00 32.75 150 ARG A O 1
ATOM 1059 N N . ASP A 1 138 ? 24.057 22.649 12.954 1.00 30.92 151 ASP A N 1
ATOM 1060 C CA . ASP A 1 138 ? 24.062 21.250 13.360 1.00 31.48 151 ASP A CA 1
ATOM 1061 C C . ASP A 1 138 ? 22.982 21.049 14.409 1.00 30.41 151 ASP A C 1
ATOM 1062 O O . ASP A 1 138 ? 22.461 19.954 14.578 1.00 29.33 151 ASP A O 1
ATOM 1067 N N . VAL A 1 139 ? 22.650 22.116 15.119 1.00 30.24 152 VAL A N 1
ATOM 1068 C CA . VAL A 1 139 ? 21.623 22.025 16.137 1.00 30.82 152 VAL A CA 1
ATOM 1069 C C . VAL A 1 139 ? 20.269 21.812 15.473 1.00 32.95 152 VAL A C 1
ATOM 1070 O O . VAL A 1 139 ? 19.445 21.035 15.958 1.00 33.62 152 VAL A O 1
ATOM 1074 N N . VAL A 1 140 ? 20.061 22.497 14.352 1.00 33.80 153 VAL A N 1
ATOM 1075 C CA . VAL A 1 140 ? 18.810 22.406 13.607 1.00 34.37 153 VAL A CA 1
ATOM 1076 C C . VAL A 1 140 ? 18.602 20.985 13.123 1.00 32.96 153 VAL A C 1
ATOM 1077 O O . VAL A 1 140 ? 17.529 20.418 13.270 1.00 32.31 153 VAL A O 1
ATOM 1081 N N . VAL A 1 141 ? 19.649 20.424 12.540 1.00 32.77 154 VAL A N 1
ATOM 1082 C CA . VAL A 1 141 ? 19.578 19.087 11.985 1.00 35.22 154 VAL A CA 1
ATOM 1083 C C . VAL A 1 141 ? 19.300 18.060 13.080 1.00 35.87 154 VAL A C 1
ATOM 1084 O O . VAL A 1 141 ? 18.397 17.237 12.946 1.00 36.84 154 VAL A O 1
ATOM 1088 N N . SER A 1 142 ? 20.079 18.119 14.160 1.00 35.67 155 SER A N 1
ATOM 1089 C CA . SER A 1 142 ? 19.925 17.195 15.281 1.00 34.70 155 SER A CA 1
ATOM 1090 C C . SER A 1 142 ? 18.518 17.265 15.848 1.00 35.19 155 SER A C 1
ATOM 1091 O O . SER A 1 142 ? 17.911 16.251 16.180 1.00 35.03 155 SER A O 1
ATOM 1094 N N . LEU A 1 143 ? 18.002 18.480 15.945 1.00 36.26 156 LEU A N 1
ATOM 1095 C CA . LEU A 1 143 ? 16.670 18.702 16.485 1.00 36.87 156 LEU A CA 1
ATOM 1096 C C . LEU A 1 143 ? 15.583 18.216 15.523 1.00 37.03 156 LEU A C 1
ATOM 1097 O O . LEU A 1 143 ? 14.506 17.793 15.955 1.00 34.74 156 LEU A O 1
ATOM 1102 N N . TYR A 1 144 ? 15.873 18.279 14.224 1.00 36.82 157 TYR A N 1
ATOM 1103 C CA . TYR A 1 144 ? 14.920 17.847 13.212 1.00 37.89 157 TYR A CA 1
ATOM 1104 C C . TYR A 1 144 ? 14.656 16.346 13.320 1.00 38.08 157 TYR A C 1
ATOM 1105 O O . TYR A 1 144 ? 13.504 15.906 13.385 1.00 38.30 157 TYR A O 1
ATOM 1114 N N . HIS A 1 145 ? 15.726 15.564 13.342 1.00 36.64 158 HIS A N 1
ATOM 1115 C CA . HIS A 1 145 ? 15.604 14.116 13.438 1.00 37.33 158 HIS A CA 1
ATOM 1116 C C . HIS A 1 145 ? 15.044 13.698 14.799 1.00 36.69 158 HIS A C 1
ATOM 1117 O O . HIS A 1 145 ? 14.121 12.888 14.875 1.00 37.57 158 HIS A O 1
ATOM 1124 N N . TYR A 1 146 ? 15.590 14.266 15.869 1.00 35.81 159 TYR A N 1
ATOM 1125 C CA . TYR A 1 146 ? 15.144 13.942 17.211 1.00 34.27 159 TYR A CA 1
ATOM 1126 C C . TYR A 1 146 ? 13.635 14.137 17.382 1.00 34.77 159 TYR A C 1
ATOM 1127 O O . TYR A 1 146 ? 12.973 13.349 18.054 1.00 35.30 159 TYR A O 1
ATOM 1136 N N . SER A 1 147 ? 13.096 15.180 16.766 1.00 34.59 160 SER A N 1
ATOM 1137 C CA . SER A 1 147 ? 11.669 15.479 16.876 1.00 36.81 160 SER A CA 1
ATOM 1138 C C . SER A 1 147 ? 10.784 14.364 16.338 1.00 38.01 160 SER A C 1
ATOM 1139 O O . SER A 1 147 ? 9.685 14.133 16.847 1.00 38.27 160 SER A O 1
ATOM 1142 N N . LYS A 1 148 ? 11.254 13.683 15.298 1.00 38.43 161 LYS A N 1
ATOM 1143 C CA . LYS A 1 148 ? 10.482 12.602 14.703 1.00 39.97 161 LYS A CA 1
ATOM 1144 C C . LYS A 1 148 ? 10.307 11.422 15.666 1.00 39.08 161 LYS A C 1
ATOM 1145 O O . LYS A 1 148 ? 9.280 10.747 15.643 1.00 39.22 161 LYS A O 1
ATOM 1151 N N . ILE A 1 149 ? 11.294 11.187 16.524 1.00 38.21 162 ILE A N 1
ATOM 1152 C CA . ILE A 1 149 ? 11.219 10.075 17.462 1.00 36.93 162 ILE A CA 1
ATOM 1153 C C . ILE A 1 149 ? 10.922 10.494 18.903 1.00 37.17 162 ILE A C 1
ATOM 1154 O O . ILE A 1 149 ? 10.691 9.641 19.758 1.00 37.95 162 ILE A O 1
ATOM 1159 N N . ALA A 1 150 ? 10.923 11.799 19.172 1.00 37.25 163 ALA A N 1
ATOM 1160 C CA . ALA A 1 150 ? 10.655 12.303 20.522 1.00 35.33 163 ALA A CA 1
ATOM 1161 C C . ALA A 1 150 ? 9.163 12.478 20.759 1.00 35.53 163 ALA A C 1
ATOM 1162 O O . ALA A 1 150 ? 8.506 13.264 20.086 1.00 37.19 163 ALA A O 1
ATOM 1164 N N . GLY A 1 151 ? 8.633 11.746 21.728 1.00 36.03 164 GLY A N 1
ATOM 1165 C CA . GLY A 1 151 ? 7.211 11.817 22.018 1.00 35.56 164 GLY A CA 1
ATOM 1166 C C . GLY A 1 151 ? 6.652 13.178 22.404 1.00 36.84 164 GLY A C 1
ATOM 1167 O O . GLY A 1 151 ? 5.535 13.520 22.013 1.00 35.82 164 GLY A O 1
ATOM 1168 N N . GLN A 1 152 ? 7.417 13.953 23.168 1.00 36.05 165 GLN A N 1
ATOM 1169 C CA . GLN A 1 152 ? 6.961 15.266 23.619 1.00 37.43 165 GLN A CA 1
ATOM 1170 C C . GLN A 1 152 ? 6.945 16.318 22.512 1.00 38.56 165 GLN A C 1
ATOM 1171 O O . GLN A 1 152 ? 6.229 17.310 22.618 1.00 38.54 165 GLN A O 1
ATOM 1177 N N . LEU A 1 153 ? 7.733 16.098 21.460 1.00 38.53 166 LEU A N 1
ATOM 1178 C CA . LEU A 1 153 ? 7.832 17.043 20.353 1.00 40.42 166 LEU A CA 1
ATOM 1179 C C . LEU A 1 153 ? 6.908 16.742 19.178 1.00 42.64 166 LEU A C 1
ATOM 1180 O O . LEU A 1 153 ? 6.710 15.583 18.806 1.00 43.72 166 LEU A O 1
ATOM 1185 N N . LYS A 1 154 ? 6.349 17.794 18.586 1.00 44.74 167 LYS A N 1
ATOM 1186 C CA . LYS A 1 154 ? 5.473 17.618 17.438 1.00 47.39 167 LYS A CA 1
ATOM 1187 C C . LYS A 1 154 ? 6.341 17.288 16.238 1.00 46.24 167 LYS A C 1
ATOM 1188 O O . LYS A 1 154 ? 7.529 17.604 16.217 1.00 46.51 167 LYS A O 1
ATOM 1194 N N . ASP A 1 155 ? 5.757 16.679 15.208 1.00 46.25 168 ASP A N 1
ATOM 1195 C CA . ASP A 1 155 ? 6.523 16.350 14.006 1.00 47.42 168 ASP A CA 1
ATOM 1196 C C . ASP A 1 155 ? 7.082 17.648 13.392 1.00 47.77 168 ASP A C 1
ATOM 1197 O O . ASP A 1 155 ? 6.402 18.670 13.371 1.00 48.16 168 ASP A O 1
ATOM 1202 N N . PRO A 1 156 ? 8.324 17.611 12.871 1.00 47.02 169 PRO A N 1
ATOM 1203 C CA . PRO A 1 156 ? 9.039 18.739 12.256 1.00 47.54 169 PRO A CA 1
ATOM 1204 C C . PRO A 1 156 ? 8.414 19.282 10.992 1.00 49.19 169 PRO A C 1
ATOM 1205 O O . PRO A 1 156 ? 8.419 20.495 10.756 1.00 49.95 169 PRO A O 1
ATOM 1209 N N . GLY A 1 157 ? 7.885 18.379 10.174 1.00 49.46 170 GLY A N 1
ATOM 1210 C CA . GLY A 1 157 ? 7.305 18.791 8.914 1.00 48.33 170 GLY A CA 1
ATOM 1211 C C . GLY A 1 157 ? 8.430 18.660 7.911 1.00 48.44 170 GLY A C 1
ATOM 1212 O O . GLY A 1 157 ? 9.297 17.800 8.071 1.00 48.57 170 GLY A O 1
ATOM 1213 N N . THR A 1 158 ? 8.436 19.500 6.886 1.00 47.63 171 THR A N 1
ATOM 1214 C CA . THR A 1 158 ? 9.492 19.433 5.893 1.00 46.47 171 THR A CA 1
ATOM 1215 C C . THR A 1 158 ? 10.763 20.107 6.400 1.00 45.96 171 THR A C 1
ATOM 1216 O O . THR A 1 158 ? 10.707 21.003 7.234 1.00 45.23 171 THR A O 1
ATOM 1220 N N . PRO A 1 159 ? 11.929 19.666 5.911 1.00 45.12 172 PRO A N 1
ATOM 1221 C CA . PRO A 1 159 ? 13.182 20.272 6.342 1.00 45.48 172 PRO A CA 1
ATOM 1222 C C . PRO A 1 159 ? 13.062 21.783 6.206 1.00 46.59 172 PRO A C 1
ATOM 1223 O O . PRO A 1 159 ? 13.478 22.549 7.085 1.00 46.29 172 PRO A O 1
ATOM 1227 N N . ASP A 1 160 ? 12.455 22.207 5.106 1.00 47.32 173 ASP A N 1
ATOM 1228 C CA . ASP A 1 160 ? 12.310 23.627 4.849 1.00 47.38 173 ASP A CA 1
ATOM 1229 C C . ASP A 1 160 ? 11.358 24.364 5.789 1.00 46.44 173 ASP A C 1
ATOM 1230 O O . ASP A 1 160 ? 11.636 25.495 6.192 1.00 47.28 173 ASP A O 1
ATOM 1235 N N . GLN A 1 161 ? 10.244 23.741 6.151 1.00 45.98 174 GLN A N 1
ATOM 1236 C CA . GLN A 1 161 ? 9.311 24.406 7.050 1.00 46.30 174 GLN A CA 1
ATOM 1237 C C . GLN A 1 161 ? 9.864 24.418 8.469 1.00 45.33 174 GLN A C 1
ATOM 1238 O O . GLN A 1 161 ? 9.681 25.386 9.212 1.00 45.38 174 GLN A O 1
ATOM 1244 N N . PHE A 1 162 ? 10.552 23.346 8.846 1.00 43.47 175 PHE A N 1
ATOM 1245 C CA . PHE A 1 162 ? 11.129 23.283 10.179 1.00 42.12 175 PHE A CA 1
ATOM 1246 C C . PHE A 1 162 ? 12.215 24.347 10.344 1.00 40.94 175 PHE A C 1
ATOM 1247 O O . PHE A 1 162 ? 12.368 24.918 11.421 1.00 39.69 175 PHE A O 1
ATOM 1255 N N . LEU A 1 163 ? 12.960 24.610 9.274 1.00 40.14 176 LEU A N 1
ATOM 1256 C CA . LEU A 1 163 ? 14.022 25.608 9.317 1.00 41.99 176 LEU A CA 1
ATOM 1257 C C . LEU A 1 163 ? 13.472 27.014 9.547 1.00 42.85 176 LEU A C 1
ATOM 1258 O O . LEU A 1 163 ? 14.101 27.831 10.226 1.00 42.93 176 LEU A O 1
ATOM 1263 N N . ARG A 1 164 ? 12.301 27.295 8.976 1.00 43.37 177 ARG A N 1
ATOM 1264 C CA . ARG A 1 164 ? 11.678 28.602 9.134 1.00 44.15 177 ARG A CA 1
ATOM 1265 C C . ARG A 1 164 ? 11.225 28.768 10.576 1.00 42.98 177 ARG A C 1
ATOM 1266 O O . ARG A 1 164 ? 11.358 29.846 11.159 1.00 42.45 177 ARG A O 1
ATOM 1274 N N . ASP A 1 165 ? 10.684 27.697 11.150 1.00 42.15 178 ASP A N 1
ATOM 1275 C CA . ASP A 1 165 ? 10.232 27.738 12.533 1.00 41.64 178 ASP A CA 1
ATOM 1276 C C . ASP A 1 165 ? 11.422 27.973 13.461 1.00 39.95 178 ASP A C 1
ATOM 1277 O O . ASP A 1 165 ? 11.344 28.757 14.407 1.00 39.23 178 ASP A O 1
ATOM 1282 N N . PHE A 1 166 ? 12.526 27.295 13.175 1.00 38.01 179 PHE A N 1
ATOM 1283 C CA . PHE A 1 166 ? 13.725 27.437 13.984 1.00 38.05 179 PHE A CA 1
ATOM 1284 C C . PHE A 1 166 ? 14.204 28.890 13.976 1.00 38.51 179 PHE A C 1
ATOM 1285 O O . PHE A 1 166 ? 14.451 29.484 15.033 1.00 37.83 179 PHE A O 1
ATOM 1293 N N . LEU A 1 167 ? 14.328 29.460 12.782 1.00 39.01 180 LEU A N 1
ATOM 1294 C CA . LEU A 1 167 ? 14.795 30.837 12.647 1.00 38.65 180 LEU A CA 1
ATOM 1295 C C . LEU A 1 167 ? 13.904 31.861 13.341 1.00 38.54 180 LEU A C 1
ATOM 1296 O O . LEU A 1 167 ? 14.375 32.922 13.745 1.00 40.32 180 LEU A O 1
ATOM 1301 N N . LYS A 1 168 ? 12.624 31.543 13.493 1.00 37.54 181 LYS A N 1
ATOM 1302 C CA . LYS A 1 168 ? 11.703 32.463 14.144 1.00 36.93 181 LYS A CA 1
ATOM 1303 C C . LYS A 1 168 ? 11.544 32.125 15.621 1.00 37.36 181 LYS A C 1
ATOM 1304 O O . LYS A 1 168 ? 10.774 32.762 16.335 1.00 39.25 181 LYS A O 1
ATOM 1306 N N . GLY A 1 169 ? 12.279 31.125 16.086 1.00 38.11 182 GLY A N 1
ATOM 1307 C CA . GLY A 1 169 ? 12.177 30.744 17.483 1.00 38.08 182 GLY A CA 1
ATOM 1308 C C . GLY A 1 169 ? 10.872 30.032 17.794 1.00 38.56 182 GLY A C 1
ATOM 1309 O O . GLY A 1 169 ? 10.433 29.980 18.947 1.00 37.13 182 GLY A O 1
ATOM 1310 N N . GLU A 1 170 ? 10.247 29.477 16.761 1.00 39.37 183 GLU A N 1
ATOM 1311 C CA . GLU A 1 170 ? 8.992 28.760 16.934 1.00 41.38 183 GLU A CA 1
ATOM 1312 C C . GLU A 1 170 ? 9.230 27.296 17.265 1.00 39.90 183 GLU A C 1
ATOM 1313 O O . GLU A 1 170 ? 8.644 26.401 16.657 1.00 39.58 183 GLU A O 1
ATOM 1319 N N . VAL A 1 171 ? 10.096 27.065 18.242 1.00 37.48 184 VAL A N 1
ATOM 1320 C CA . VAL A 1 1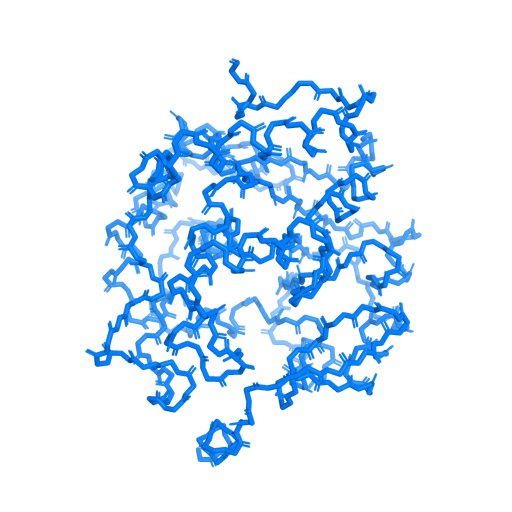71 ? 10.431 25.723 18.681 1.00 36.57 184 VAL A CA 1
ATOM 1321 C C . VAL A 1 171 ? 10.580 25.735 20.199 1.00 36.78 184 VAL A C 1
ATOM 1322 O O . VAL A 1 171 ? 10.563 26.802 20.826 1.00 36.67 184 VAL A O 1
ATOM 1326 N N . GLN A 1 172 ? 10.729 24.552 20.786 1.00 34.36 185 GLN A N 1
ATOM 1327 C CA . GLN A 1 172 ? 10.867 24.433 22.229 1.00 32.91 185 GLN A CA 1
ATOM 1328 C C . GLN A 1 172 ? 12.014 25.293 22.754 1.00 32.60 185 GLN A C 1
ATOM 1329 O O . GLN A 1 172 ? 13.102 25.327 22.176 1.00 31.01 185 GLN A O 1
ATOM 1335 N N . PHE A 1 173 ? 11.753 25.989 23.855 1.00 31.43 186 PHE A N 1
ATOM 1336 C CA . PHE A 1 173 ? 12.747 26.844 24.487 1.00 32.79 186 PHE A CA 1
ATOM 1337 C C . PHE A 1 173 ? 13.100 28.107 23.705 1.00 32.23 186 PHE A C 1
ATOM 1338 O O . PHE A 1 173 ? 14.084 28.771 24.004 1.00 33.80 186 PHE A O 1
ATOM 1346 N N . GLY A 1 174 ? 12.283 28.428 22.709 1.00 32.05 187 GLY A N 1
ATOM 1347 C CA . GLY A 1 174 ? 12.490 29.633 21.926 1.00 33.17 187 GLY A CA 1
ATOM 1348 C C . GLY A 1 174 ? 13.676 29.722 20.984 1.00 34.24 187 GLY A C 1
ATOM 1349 O O . GLY A 1 174 ? 14.253 28.715 20.553 1.00 35.44 187 GLY A O 1
ATOM 1350 N N . SER A 1 175 ? 14.034 30.964 20.673 1.00 32.65 188 SER A N 1
ATOM 1351 C CA . SER A 1 175 ? 15.124 31.290 19.763 1.00 32.25 188 SER A CA 1
ATOM 1352 C C . SER A 1 175 ? 16.516 30.888 20.243 1.00 30.82 188 SER A C 1
ATOM 1353 O O . SER A 1 175 ? 16.886 31.140 21.382 1.00 31.27 188 SER A O 1
ATOM 1356 N N . TRP A 1 176 ? 17.280 30.265 19.355 1.00 30.59 189 TRP A N 1
ATOM 1357 C CA . TRP A 1 176 ? 18.646 29.857 19.664 1.00 30.83 189 TRP A CA 1
ATOM 1358 C C . TRP A 1 176 ? 19.465 31.123 19.860 1.00 31.07 189 TRP A C 1
ATOM 1359 O O . TRP A 1 176 ? 20.307 31.200 20.755 1.00 30.05 189 TRP A O 1
ATOM 1370 N N . PHE A 1 177 ? 19.220 32.112 18.999 1.00 31.01 190 PHE A N 1
ATOM 1371 C CA . PHE A 1 177 ? 19.940 33.382 19.065 1.00 29.85 190 PHE A CA 1
ATOM 1372 C C . PHE A 1 177 ? 19.767 34.073 20.399 1.00 29.68 190 PHE A C 1
ATOM 1373 O O . PHE A 1 177 ? 20.748 34.446 21.038 1.00 31.19 190 PHE A O 1
ATOM 1381 N N . ASP A 1 178 ? 18.520 34.247 20.822 1.00 29.65 191 ASP A N 1
ATOM 1382 C CA . ASP A 1 178 ? 18.252 34.893 22.097 1.00 30.58 191 ASP A CA 1
ATOM 1383 C C . ASP A 1 178 ? 18.848 34.072 23.229 1.00 31.78 191 ASP A C 1
ATOM 1384 O O . ASP A 1 178 ? 19.421 34.626 24.169 1.00 34.54 191 ASP A O 1
ATOM 1389 N N . HIS A 1 179 ? 18.708 32.749 23.136 1.00 30.04 192 HIS A N 1
ATOM 1390 C CA . HIS A 1 179 ? 19.218 31.844 24.156 1.00 28.30 192 HIS A CA 1
ATOM 1391 C C . HIS A 1 179 ? 20.701 32.074 24.427 1.00 28.98 192 HIS A C 1
ATOM 1392 O O . HIS A 1 179 ? 21.090 32.426 25.539 1.00 28.17 192 HIS A O 1
ATOM 1399 N N . ILE A 1 180 ? 21.529 31.889 23.410 1.00 28.37 193 ILE A N 1
ATOM 1400 C CA . ILE A 1 180 ? 22.955 32.049 23.598 1.00 29.97 193 ILE A CA 1
ATOM 1401 C C . ILE A 1 180 ? 23.392 33.503 23.852 1.00 33.25 193 ILE A C 1
ATOM 1402 O O . ILE A 1 180 ? 24.322 33.736 24.619 1.00 34.77 193 ILE A O 1
ATOM 1407 N N . LYS A 1 181 ? 22.730 34.481 23.236 1.00 34.98 194 LYS A N 1
ATOM 1408 C CA . LYS A 1 181 ? 23.099 35.878 23.481 1.00 36.40 194 LYS A CA 1
ATOM 1409 C C . LYS A 1 181 ? 22.830 36.241 24.943 1.00 36.14 194 LYS A C 1
ATOM 1410 O O . LYS A 1 181 ? 23.645 36.901 25.584 1.00 37.88 194 LYS A O 1
ATOM 1416 N N . GLY A 1 182 ? 21.691 35.804 25.474 1.00 36.41 195 GLY A N 1
ATOM 1417 C CA . GLY A 1 182 ? 21.368 36.097 26.862 1.00 33.61 195 GLY A CA 1
ATOM 1418 C C . GLY A 1 182 ? 22.355 35.476 27.850 1.00 35.03 195 GLY A C 1
ATOM 1419 O O . GLY A 1 182 ? 22.871 36.169 28.729 1.00 35.14 195 GLY A O 1
ATOM 1420 N N . TRP A 1 183 ? 22.628 34.177 27.714 1.00 31.41 196 TRP A N 1
ATOM 1421 C CA . TRP A 1 183 ? 23.551 33.499 28.601 1.00 30.24 196 TRP A CA 1
ATOM 1422 C C . TRP A 1 183 ? 24.994 33.989 28.517 1.00 29.89 196 TRP A C 1
ATOM 1423 O O . TRP A 1 183 ? 25.713 33.941 29.485 1.00 29.49 196 TRP A O 1
ATOM 1434 N N . LEU A 1 184 ? 25.440 34.455 27.363 1.00 29.97 197 LEU A N 1
ATOM 1435 C CA . LEU A 1 184 ? 26.816 34.942 27.282 1.00 32.30 197 LEU A CA 1
ATOM 1436 C C . LEU A 1 184 ? 26.937 36.247 28.089 1.00 33.66 197 LEU A C 1
ATOM 1437 O O . LEU A 1 184 ? 28.083 36.746 28.287 1.00 32.30 197 LEU A O 1
ATOM 1442 N N . ARG A 1 185 ? 25.816 36.802 28.565 1.00 32.27 198 ARG A N 1
ATOM 1443 C CA . ARG A 1 185 ? 25.960 38.002 29.366 1.00 35.92 198 ARG A CA 1
ATOM 1444 C C . ARG A 1 185 ? 26.633 37.684 30.712 1.00 37.82 198 ARG A C 1
ATOM 1445 O O . ARG A 1 185 ? 26.955 38.595 31.496 1.00 36.64 198 ARG A O 1
ATOM 1453 N N . MET A 1 186 ? 26.836 36.395 30.983 1.00 36.98 199 MET A N 1
ATOM 1454 C CA . MET A 1 186 ? 27.458 35.974 32.232 1.00 38.95 199 MET A CA 1
ATOM 1455 C C . MET A 1 186 ? 28.965 35.829 32.052 1.00 39.68 199 MET A C 1
ATOM 1456 O O . MET A 1 186 ? 29.694 35.627 33.020 1.00 41.31 199 MET A O 1
ATOM 1461 N N . LYS A 1 187 ? 29.434 35.931 30.814 1.00 41.50 200 LYS A N 1
ATOM 1462 C CA . LYS A 1 187 ? 30.863 35.807 30.543 1.00 44.45 200 LYS A CA 1
ATOM 1463 C C . LYS A 1 187 ? 31.608 36.792 31.439 1.00 45.75 200 LYS A C 1
ATOM 1464 O O . LYS A 1 187 ? 31.231 37.962 31.543 1.00 47.08 200 LYS A O 1
ATOM 1470 N N . GLY A 1 188 ? 32.658 36.318 32.100 1.00 45.28 201 GLY A N 1
ATOM 1471 C CA . GLY A 1 188 ? 33.413 37.187 32.981 1.00 43.79 201 GLY A CA 1
ATOM 1472 C C . GLY A 1 188 ? 33.330 36.726 34.425 1.00 44.22 201 GLY A C 1
ATOM 1473 O O . GLY A 1 188 ? 34.314 36.818 35.161 1.00 45.70 201 GLY A O 1
ATOM 1474 N N . LYS A 1 189 ? 32.160 36.241 34.842 1.00 42.41 202 LYS A N 1
ATOM 1475 C CA . LYS A 1 189 ? 31.995 35.756 36.206 1.00 41.49 202 LYS A CA 1
ATOM 1476 C C . LYS A 1 189 ? 32.857 34.504 36.345 1.00 42.80 202 LYS A C 1
ATOM 1477 O O . LYS A 1 189 ? 32.971 33.714 35.403 1.00 41.44 202 LYS A O 1
ATOM 1483 N N . ASP A 1 190 ? 33.473 34.316 37.507 1.00 42.89 203 ASP A N 1
ATOM 1484 C CA . ASP A 1 190 ? 34.326 33.152 37.677 1.00 43.86 203 ASP A CA 1
ATOM 1485 C C . ASP A 1 190 ? 33.561 31.859 37.941 1.00 41.59 203 ASP A C 1
ATOM 1486 O O . ASP A 1 190 ? 34.148 30.784 37.900 1.00 40.16 203 ASP A O 1
ATOM 1491 N N . ASN A 1 191 ? 32.259 31.966 38.200 1.00 39.11 204 ASN A N 1
ATOM 1492 C CA . ASN A 1 191 ? 31.436 30.788 38.439 1.00 37.89 204 ASN A CA 1
ATOM 1493 C C . ASN A 1 191 ? 30.577 30.500 37.207 1.00 36.82 204 ASN A C 1
ATOM 1494 O O . ASN A 1 191 ? 29.461 29.993 37.313 1.00 38.16 204 ASN A O 1
ATOM 1499 N N . PHE A 1 192 ? 31.110 30.836 36.039 1.00 36.33 205 PHE A N 1
ATOM 1500 C CA . PHE A 1 192 ? 30.428 30.613 34.770 1.00 34.16 205 PHE A CA 1
ATOM 1501 C C . PHE A 1 192 ? 31.480 30.212 33.742 1.00 35.36 205 PHE A C 1
ATOM 1502 O O . PHE A 1 192 ? 32.546 30.828 33.656 1.00 33.29 205 PHE A O 1
ATOM 1510 N N . LEU A 1 193 ? 31.180 29.164 32.978 1.00 35.17 206 LEU A N 1
ATOM 1511 C CA . LEU A 1 193 ? 32.085 28.690 31.942 1.00 35.33 206 LEU A CA 1
ATOM 1512 C C . LEU A 1 193 ? 31.329 28.477 30.640 1.00 34.38 206 LEU A C 1
ATOM 1513 O O . LEU A 1 193 ? 30.301 27.802 30.619 1.00 35.76 206 LEU A O 1
ATOM 1518 N N . PHE A 1 194 ? 31.837 29.063 29.560 1.00 33.82 207 PHE A N 1
ATOM 1519 C CA . PHE A 1 194 ? 31.231 28.914 28.242 1.00 33.30 207 PHE A CA 1
ATOM 1520 C C . PHE A 1 194 ? 32.143 28.017 27.424 1.00 31.67 207 PHE A C 1
ATOM 1521 O O . PHE A 1 194 ? 33.319 28.325 27.242 1.00 30.85 207 PHE A O 1
ATOM 1529 N N . ILE A 1 195 ? 31.610 26.903 26.942 1.00 32.14 208 ILE A N 1
ATOM 1530 C CA . ILE A 1 195 ? 32.418 25.988 26.141 1.00 32.15 208 ILE A CA 1
ATOM 1531 C C . ILE A 1 195 ? 31.559 25.454 24.993 1.00 31.91 208 ILE A C 1
ATOM 1532 O O . ILE A 1 195 ? 30.330 25.477 25.077 1.00 30.74 208 ILE A O 1
ATOM 1537 N N . THR A 1 196 ? 32.194 24.984 23.924 1.00 32.30 209 THR A N 1
ATOM 1538 C CA . THR A 1 196 ? 31.438 24.509 22.768 1.00 33.27 209 THR A CA 1
ATOM 1539 C C . THR A 1 196 ? 31.606 23.054 22.353 1.00 34.73 209 THR A C 1
ATOM 1540 O O . THR A 1 196 ? 32.655 22.437 22.557 1.00 35.37 209 THR A O 1
ATOM 1544 N N . TYR A 1 197 ? 30.547 22.533 21.741 1.00 34.27 210 TYR A N 1
ATOM 1545 C CA . TYR A 1 197 ? 30.515 21.173 21.228 1.00 34.80 210 TYR A CA 1
ATOM 1546 C C . TYR A 1 197 ? 31.729 20.980 20.317 1.00 35.30 210 TYR A C 1
ATOM 1547 O O . TYR A 1 197 ? 32.355 19.914 20.307 1.00 34.56 210 TYR A O 1
ATOM 1556 N N . GLU A 1 198 ? 32.049 22.026 19.557 1.00 34.69 211 GLU A N 1
ATOM 1557 C CA . GLU A 1 198 ? 33.175 22.010 18.627 1.00 35.64 211 GLU A CA 1
ATOM 1558 C C . GLU A 1 198 ? 34.517 21.841 19.336 1.00 36.80 211 GLU A C 1
ATOM 1559 O O . GLU A 1 198 ? 35.415 21.165 18.832 1.00 36.81 211 GLU A O 1
ATOM 1565 N N . GLU A 1 199 ? 34.660 22.458 20.503 1.00 37.35 212 GLU A N 1
ATOM 1566 C CA . GLU A 1 199 ? 35.908 22.341 21.248 1.00 38.00 212 GLU A CA 1
ATOM 1567 C C . GLU A 1 199 ? 36.093 20.930 21.807 1.00 37.30 212 GLU A C 1
ATOM 1568 O O . GLU A 1 199 ? 37.200 20.394 21.786 1.00 37.84 212 GLU A O 1
ATOM 1574 N N . LEU A 1 200 ? 35.017 20.326 22.301 1.00 36.13 213 LEU A N 1
ATOM 1575 C CA . LEU A 1 200 ? 35.112 18.969 22.822 1.00 37.78 213 LEU A CA 1
ATOM 1576 C C . LEU A 1 200 ? 35.463 17.999 21.692 1.00 37.72 213 LEU A C 1
ATOM 1577 O O . LEU A 1 200 ? 36.140 16.997 21.912 1.00 37.78 213 LEU A O 1
ATOM 1582 N N . GLN A 1 201 ? 35.014 18.314 20.481 1.00 39.09 214 GLN A N 1
ATOM 1583 C CA . GLN A 1 201 ? 35.299 17.479 19.322 1.00 40.34 214 GLN A CA 1
ATOM 1584 C C . GLN A 1 201 ? 36.749 17.644 18.869 1.00 42.13 214 GLN A C 1
ATOM 1585 O O . GLN A 1 201 ? 37.379 16.681 18.421 1.00 42.86 214 GLN A O 1
ATOM 1591 N N . GLN A 1 202 ? 37.271 18.856 19.011 1.00 44.21 215 GLN A N 1
ATOM 1592 C CA . GLN A 1 202 ? 38.627 19.140 18.589 1.00 46.83 215 GLN A CA 1
ATOM 1593 C C . GLN A 1 202 ? 39.685 18.596 19.542 1.00 46.05 215 GLN A C 1
ATOM 1594 O O . GLN A 1 202 ? 40.719 18.098 19.102 1.00 46.81 215 GLN A O 1
ATOM 1600 N N . ASP A 1 203 ? 39.431 18.700 20.842 1.00 44.56 216 ASP A N 1
ATOM 1601 C CA . ASP A 1 203 ? 40.355 18.216 21.863 1.00 43.03 216 ASP A CA 1
ATOM 1602 C C . ASP A 1 203 ? 39.572 17.887 23.119 1.00 42.13 216 ASP A C 1
ATOM 1603 O O . ASP A 1 203 ? 39.396 18.735 23.995 1.00 39.93 216 ASP A O 1
ATOM 1608 N N . LEU A 1 204 ? 39.110 16.643 23.205 1.00 40.66 217 LEU A N 1
ATOM 1609 C CA . LEU A 1 204 ? 38.320 16.214 24.349 1.00 40.82 217 LEU A CA 1
ATOM 1610 C C . LEU A 1 204 ? 39.096 16.212 25.657 1.00 41.29 217 LEU A C 1
ATOM 1611 O O . LEU A 1 204 ? 38.574 16.648 26.681 1.00 41.21 217 LEU A O 1
ATOM 1616 N N . GLN A 1 205 ? 40.334 15.725 25.640 1.00 42.63 218 GLN A N 1
ATOM 1617 C CA . GLN A 1 205 ? 41.118 15.714 26.871 1.00 43.58 218 GLN A CA 1
ATOM 1618 C C . GLN A 1 205 ? 41.321 17.158 27.323 1.00 42.74 218 GLN A C 1
ATOM 1619 O O . GLN A 1 205 ? 41.114 17.488 28.491 1.00 42.04 218 GLN A O 1
ATOM 1625 N N . GLY A 1 20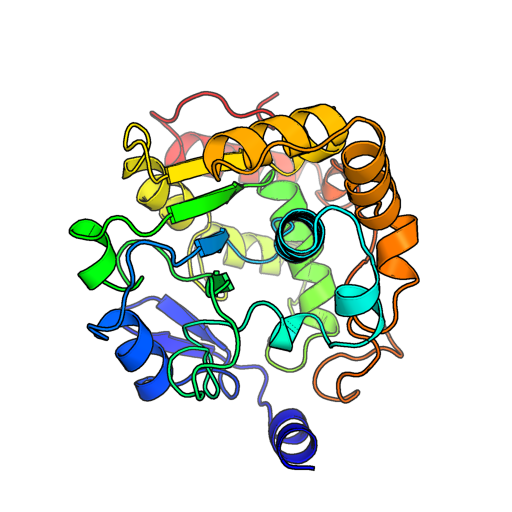6 ? 41.714 18.013 26.386 1.00 41.39 219 GLY A N 1
ATOM 1626 C CA . GLY A 1 206 ? 41.928 19.414 26.708 1.00 41.07 219 GLY A CA 1
ATOM 1627 C C . GLY A 1 206 ? 40.693 20.054 27.313 1.00 40.40 219 GLY A C 1
ATOM 1628 O O . GLY A 1 206 ? 40.784 20.783 28.300 1.00 40.16 219 GLY A O 1
ATOM 1629 N N . SER A 1 207 ? 39.531 19.782 26.726 1.00 38.62 220 SER A N 1
ATOM 1630 C CA . SER A 1 207 ? 38.293 20.342 27.245 1.00 38.47 220 SER A CA 1
ATOM 1631 C C . SER A 1 207 ? 38.016 19.818 28.649 1.00 38.80 220 SER A C 1
ATOM 1632 O O . SER A 1 207 ? 37.572 20.568 29.520 1.00 38.86 220 SER A O 1
ATOM 1635 N N . VAL A 1 208 ? 38.284 18.530 28.864 1.00 38.08 221 VAL A N 1
ATOM 1636 C CA . VAL A 1 208 ? 38.050 17.907 30.160 1.00 37.46 221 VAL A CA 1
ATOM 1637 C C . VAL A 1 208 ? 38.906 18.565 31.234 1.00 38.17 221 VAL A C 1
ATOM 1638 O O . VAL A 1 208 ? 38.450 18.774 32.353 1.00 38.32 221 VAL A O 1
ATOM 1642 N N . GLU A 1 209 ? 40.146 18.891 30.888 1.00 39.13 222 GLU A N 1
ATOM 1643 C CA . GLU A 1 209 ? 41.053 19.540 31.828 1.00 40.53 222 GLU A CA 1
ATOM 1644 C C . GLU A 1 209 ? 40.539 20.933 32.194 1.00 41.01 222 GLU A C 1
ATOM 1645 O O . GLU A 1 209 ? 40.636 21.355 33.350 1.00 40.26 222 GLU A O 1
ATOM 1651 N N . ARG A 1 210 ? 39.990 21.642 31.210 1.00 41.00 223 ARG A N 1
ATOM 1652 C CA . ARG A 1 210 ? 39.448 22.978 31.447 1.00 40.13 223 ARG A CA 1
ATOM 1653 C C . ARG A 1 210 ? 38.253 22.883 32.387 1.00 39.15 223 ARG A C 1
ATOM 1654 O O . ARG A 1 210 ? 38.077 23.714 33.275 1.00 38.28 223 ARG A O 1
ATOM 1662 N N . ILE A 1 211 ? 37.428 21.862 32.194 1.00 37.85 224 ILE A N 1
ATOM 1663 C CA . ILE A 1 211 ? 36.261 21.698 33.041 1.00 38.02 224 ILE A CA 1
ATOM 1664 C C . ILE A 1 211 ? 36.664 21.279 34.454 1.00 39.46 224 ILE A C 1
ATOM 1665 O O . ILE A 1 211 ? 35.952 21.566 35.422 1.00 40.40 224 ILE A O 1
ATOM 1670 N N . CYS A 1 212 ? 37.801 20.598 34.571 1.00 39.72 225 CYS A N 1
ATOM 1671 C CA . CYS A 1 212 ? 38.294 20.169 35.882 1.00 40.60 225 CYS A CA 1
ATOM 1672 C C . CYS A 1 212 ? 38.799 21.402 36.630 1.00 40.18 225 CYS A C 1
ATOM 1673 O O . CYS A 1 212 ? 38.537 21.576 37.823 1.00 40.05 225 CYS A O 1
ATOM 1676 N N . GLY A 1 213 ? 39.536 22.246 35.917 1.00 39.23 226 GLY A N 1
ATOM 1677 C CA . GLY A 1 213 ? 40.049 23.455 36.521 1.00 40.20 226 GLY A CA 1
ATOM 1678 C C . GLY A 1 213 ? 38.887 24.307 36.981 1.00 41.52 226 GLY A C 1
ATOM 1679 O O . GLY A 1 213 ? 38.839 24.732 38.132 1.00 42.70 226 GLY A O 1
ATOM 1680 N N . PHE A 1 214 ? 37.932 24.534 36.085 1.00 41.16 227 PHE A N 1
ATOM 1681 C CA . PHE A 1 214 ? 36.765 25.345 36.405 1.00 39.39 227 PHE A CA 1
ATOM 1682 C C . PHE A 1 214 ? 36.036 24.848 37.643 1.00 39.67 227 PHE A C 1
ATOM 1683 O O . PHE A 1 214 ? 35.588 25.642 38.473 1.00 40.71 227 PHE A O 1
ATOM 1691 N N . LEU A 1 215 ? 35.911 23.532 37.766 1.00 40.79 228 LEU A N 1
ATOM 1692 C CA . LEU A 1 215 ? 35.208 22.945 38.899 1.00 41.30 228 LEU A CA 1
ATOM 1693 C C . LEU A 1 215 ? 36.079 22.790 40.143 1.00 42.58 228 LEU A C 1
ATOM 1694 O O . LEU A 1 215 ? 35.569 22.551 41.238 1.00 41.82 228 LEU A O 1
ATOM 1699 N N . GLY A 1 216 ? 37.388 22.942 39.975 1.00 44.71 229 GLY A N 1
ATOM 1700 C CA . GLY A 1 216 ? 38.294 22.787 41.096 1.00 46.69 229 GLY A CA 1
ATOM 1701 C C . GLY A 1 216 ? 38.431 21.312 41.437 1.00 49.06 229 GLY A C 1
ATOM 1702 O O . GLY A 1 216 ? 38.481 20.938 42.611 1.00 50.09 229 GLY A O 1
ATOM 1703 N N . ARG A 1 217 ? 38.490 20.473 40.405 1.00 48.96 230 ARG A N 1
ATOM 1704 C CA . ARG A 1 217 ? 38.606 19.034 40.586 1.00 48.50 230 ARG A CA 1
ATOM 1705 C C . ARG A 1 217 ? 39.660 18.412 39.670 1.00 50.71 230 ARG A C 1
ATOM 1706 O O . ARG A 1 217 ? 39.331 17.799 38.655 1.00 50.85 230 ARG A O 1
ATOM 1714 N N . PRO A 1 218 ? 40.949 18.559 40.033 1.00 52.37 231 PRO A N 1
ATOM 1715 C CA . PRO A 1 218 ? 42.107 18.038 39.290 1.00 52.56 231 PRO A CA 1
ATOM 1716 C C . PRO A 1 218 ? 42.055 16.517 39.188 1.00 51.80 231 PRO A C 1
ATOM 1717 O O . PRO A 1 218 ? 41.491 15.855 40.057 1.00 51.92 231 PRO A O 1
ATOM 1721 N N . LEU A 1 219 ? 42.654 15.962 38.140 1.00 51.45 232 LEU A N 1
ATOM 1722 C CA . LEU A 1 219 ? 42.649 14.516 37.953 1.00 51.03 232 LEU A CA 1
ATOM 1723 C C . LEU A 1 219 ? 44.000 14.010 37.470 1.00 52.06 232 LEU A C 1
ATOM 1724 O O . LEU A 1 219 ? 44.681 14.680 36.692 1.00 51.84 232 LEU A O 1
ATOM 1729 N N . GLY A 1 220 ? 44.374 12.817 37.927 1.00 52.98 233 GLY A N 1
ATOM 1730 C CA . GLY A 1 220 ? 45.631 12.227 37.511 1.00 52.90 233 GLY A CA 1
ATOM 1731 C C . GLY A 1 220 ? 45.516 11.763 36.074 1.00 54.64 233 GLY A C 1
ATOM 1732 O O . GLY A 1 220 ? 44.408 11.671 35.543 1.00 52.99 233 GLY A O 1
ATOM 1733 N N . LYS A 1 221 ? 46.655 11.473 35.444 1.00 56.09 234 LYS A N 1
ATOM 1734 C CA . LYS A 1 221 ? 46.682 11.024 34.055 1.00 57.30 234 LYS A CA 1
ATOM 1735 C C . LYS A 1 221 ? 45.744 9.842 33.855 1.00 58.18 234 LYS A C 1
ATOM 1736 O O . LYS A 1 221 ? 45.158 9.671 32.784 1.00 59.14 234 LYS A O 1
ATOM 1738 N N . GLU A 1 222 ? 45.601 9.038 34.901 1.00 59.14 235 GLU A N 1
ATOM 1739 C CA . GLU A 1 222 ? 44.753 7.856 34.869 1.00 60.07 235 GLU A CA 1
ATOM 1740 C C . GLU A 1 222 ? 43.269 8.178 34.805 1.00 57.79 235 GLU A C 1
ATOM 1741 O O . GLU A 1 222 ? 42.584 7.805 33.854 1.00 57.09 235 GLU A O 1
ATOM 1747 N N . ALA A 1 223 ? 42.775 8.855 35.835 1.00 56.05 236 ALA A N 1
ATOM 1748 C CA . ALA A 1 223 ? 41.368 9.225 35.908 1.00 54.38 236 ALA A CA 1
ATOM 1749 C C . ALA A 1 223 ? 40.971 10.060 34.701 1.00 53.01 236 ALA A C 1
ATOM 1750 O O . ALA A 1 223 ? 39.870 9.917 34.172 1.00 52.92 236 ALA A O 1
ATOM 1752 N N . LEU A 1 224 ? 41.883 10.931 34.276 1.00 51.64 237 LEU A N 1
ATOM 1753 C CA . LEU A 1 224 ? 41.657 11.806 33.133 1.00 50.28 237 LEU A CA 1
ATOM 1754 C C . LEU A 1 224 ? 41.394 10.943 31.905 1.00 49.85 237 LEU A C 1
ATOM 1755 O O . LEU A 1 224 ? 40.346 11.057 31.267 1.00 49.73 237 LEU A O 1
ATOM 1760 N N . GLY A 1 225 ? 42.353 10.078 31.583 1.00 47.60 238 GLY A N 1
ATOM 1761 C CA . GLY A 1 225 ? 42.204 9.201 30.435 1.00 45.36 238 GLY A CA 1
ATOM 1762 C C . GLY A 1 225 ? 40.917 8.396 30.487 1.00 43.91 238 GLY A C 1
ATOM 1763 O O . GLY A 1 225 ? 40.331 8.076 29.453 1.00 44.29 238 GLY A O 1
ATOM 1764 N N . SER A 1 226 ? 40.479 8.064 31.696 1.00 41.96 239 SER A N 1
ATOM 1765 C CA . SER A 1 226 ? 39.253 7.299 31.876 1.00 42.03 239 SER A CA 1
ATOM 1766 C C . SER A 1 226 ? 38.036 8.149 31.514 1.00 40.91 239 SER A C 1
ATOM 1767 O O . SER A 1 226 ? 37.172 7.702 30.765 1.00 41.62 239 SER A O 1
ATOM 1770 N N . VAL A 1 227 ? 37.974 9.371 32.049 1.00 40.58 240 VAL A N 1
ATOM 1771 C CA . VAL A 1 227 ? 36.872 10.299 31.766 1.00 37.69 240 VAL A CA 1
ATOM 1772 C C . VAL A 1 227 ? 36.743 10.441 30.250 1.00 37.27 240 VAL A C 1
ATOM 1773 O O . VAL A 1 227 ? 35.645 10.411 29.697 1.00 36.12 240 VAL A O 1
ATOM 1777 N N . VAL A 1 228 ? 37.887 10.589 29.593 1.00 37.41 241 VAL A N 1
ATOM 1778 C CA . VAL A 1 228 ? 37.956 10.728 28.146 1.00 37.81 241 VAL A CA 1
ATOM 1779 C C . VAL A 1 228 ? 37.440 9.483 27.418 1.00 40.36 241 VAL A C 1
ATOM 1780 O O . VAL A 1 228 ? 36.602 9.577 26.515 1.00 40.99 241 VAL A O 1
ATOM 1784 N N . ALA A 1 229 ? 37.946 8.318 27.819 1.00 40.37 242 ALA A N 1
ATOM 1785 C CA . ALA A 1 229 ? 37.559 7.062 27.196 1.00 39.22 242 ALA A CA 1
ATOM 1786 C C . ALA A 1 229 ? 36.058 6.838 27.252 1.00 39.66 242 ALA A C 1
ATOM 1787 O O . ALA A 1 229 ? 35.436 6.532 26.235 1.00 40.37 242 ALA A O 1
ATOM 1789 N N . HIS A 1 230 ? 35.477 7.017 28.434 1.00 39.57 243 HIS A N 1
ATOM 1790 C CA . HIS A 1 230 ? 34.048 6.818 28.629 1.00 40.01 243 HIS A CA 1
ATOM 1791 C C . HIS A 1 230 ? 33.132 7.922 28.103 1.00 40.65 243 HIS A C 1
ATOM 1792 O O . HIS A 1 230 ? 31.929 7.709 28.003 1.00 39.66 243 HIS A O 1
ATOM 1799 N N . SER A 1 231 ? 33.701 9.080 27.764 1.00 40.08 244 SER A N 1
ATOM 1800 C CA . SER A 1 231 ? 32.943 10.230 27.250 1.00 40.54 244 SER A CA 1
ATOM 1801 C C . SER A 1 231 ? 32.822 10.211 25.737 1.00 40.50 244 SER A C 1
ATOM 1802 O O . SER A 1 231 ? 32.064 10.985 25.162 1.00 39.86 244 SER A O 1
ATOM 1805 N N . THR A 1 232 ? 33.592 9.341 25.097 1.00 38.94 245 THR A N 1
ATOM 1806 C CA . THR A 1 232 ? 33.593 9.252 23.650 1.00 37.59 245 THR A CA 1
ATOM 1807 C C . THR A 1 232 ? 32.227 8.837 23.130 1.00 36.08 245 THR A C 1
ATOM 1808 O O . THR A 1 232 ? 31.487 8.124 23.804 1.00 36.14 245 THR A O 1
ATOM 1812 N N . PHE A 1 233 ? 31.882 9.313 21.939 1.00 35.20 246 PHE A N 1
ATOM 1813 C CA . PHE A 1 233 ? 30.598 8.997 21.335 1.00 35.04 246 PHE A CA 1
ATOM 1814 C C . PHE A 1 233 ? 30.326 7.487 21.303 1.00 35.98 246 PHE A C 1
ATOM 1815 O O . PHE A 1 233 ? 29.263 7.036 21.746 1.00 36.07 246 PHE A O 1
ATOM 1823 N N . SER A 1 234 ? 31.274 6.712 20.774 1.00 36.07 247 SER A N 1
ATOM 1824 C CA . SER A 1 234 ? 31.115 5.252 20.708 1.00 38.79 247 SER A CA 1
ATOM 1825 C C . SER A 1 234 ? 30.882 4.605 22.077 1.00 38.75 247 SER A C 1
ATOM 1826 O O . SER A 1 234 ? 30.016 3.744 22.217 1.00 40.85 247 SER A O 1
ATOM 1829 N N . ALA A 1 235 ? 31.628 5.032 23.092 1.00 38.36 248 ALA A N 1
ATOM 1830 C CA . ALA A 1 235 ? 31.466 4.477 24.433 1.00 36.54 248 ALA A CA 1
ATOM 1831 C C . ALA A 1 235 ? 30.092 4.804 25.009 1.00 36.67 248 ALA A C 1
ATOM 1832 O O . ALA A 1 235 ? 29.438 3.944 25.601 1.00 38.21 248 ALA A O 1
ATOM 1834 N N . MET A 1 236 ? 29.652 6.046 24.823 1.00 34.89 249 MET A N 1
ATOM 1835 C CA . MET A 1 236 ? 28.361 6.488 25.339 1.00 33.24 249 MET A CA 1
ATOM 1836 C C . MET A 1 236 ? 27.188 5.884 24.579 1.00 32.11 249 MET A C 1
ATOM 1837 O O . MET A 1 236 ? 26.130 5.633 25.147 1.00 30.14 249 MET A O 1
ATOM 1842 N 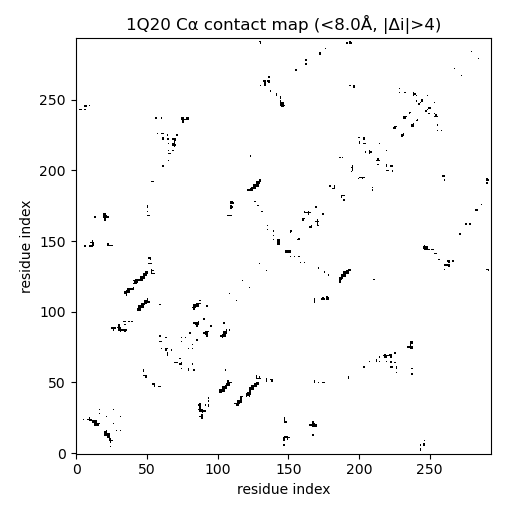N . LYS A 1 237 ? 27.365 5.672 23.284 1.00 32.81 250 LYS A N 1
ATOM 1843 C CA . LYS A 1 237 ? 26.297 5.092 22.488 1.00 34.18 250 LYS A CA 1
ATOM 1844 C C . LYS A 1 237 ? 26.030 3.654 22.944 1.00 34.50 250 LYS A C 1
ATOM 1845 O O . LYS A 1 237 ? 24.911 3.153 22.837 1.00 34.02 250 LYS A O 1
ATOM 1851 N N . ALA A 1 238 ? 27.070 3.003 23.457 1.00 34.59 251 ALA A N 1
ATOM 1852 C CA . ALA A 1 238 ? 26.967 1.630 23.952 1.00 37.15 251 ALA A CA 1
ATOM 1853 C C . ALA A 1 238 ? 26.585 1.503 25.433 1.00 37.57 251 ALA A C 1
ATOM 1854 O O . ALA A 1 238 ? 26.435 0.392 25.929 1.00 37.33 251 ALA A O 1
ATOM 1856 N N . ASN A 1 239 ? 26.426 2.625 26.134 1.00 36.89 252 ASN A N 1
ATOM 1857 C CA . ASN A 1 239 ? 26.073 2.581 27.552 1.00 36.21 252 ASN A CA 1
ATOM 1858 C C . ASN A 1 239 ? 24.570 2.704 27.758 1.00 36.34 252 ASN A C 1
ATOM 1859 O O . ASN A 1 239 ? 24.010 3.797 27.703 1.00 36.08 252 ASN A O 1
ATOM 1864 N N . THR A 1 240 ? 23.924 1.575 28.019 1.00 34.24 253 THR A N 1
ATOM 1865 C CA . THR A 1 240 ? 22.486 1.541 28.213 1.00 34.22 253 THR A CA 1
ATOM 1866 C C . THR A 1 240 ? 21.940 2.592 29.180 1.00 35.26 253 THR A C 1
ATOM 1867 O O . THR A 1 240 ? 20.806 3.042 29.026 1.00 36.49 253 THR A O 1
ATOM 1871 N N . MET A 1 241 ? 22.732 2.999 30.166 1.00 35.78 254 MET A N 1
ATOM 1872 C CA . MET A 1 241 ? 22.257 4.002 31.123 1.00 36.63 254 MET A CA 1
ATOM 1873 C C . MET A 1 241 ? 22.349 5.434 30.587 1.00 37.87 254 MET A C 1
ATOM 1874 O O . MET A 1 241 ? 21.629 6.324 31.050 1.00 38.56 254 MET A O 1
ATOM 1879 N N . SER A 1 242 ? 23.221 5.647 29.604 1.00 36.95 255 SER A N 1
ATOM 1880 C CA . SER A 1 242 ? 23.432 6.973 29.033 1.00 36.26 255 SER A CA 1
ATOM 1881 C C . SER A 1 242 ? 22.838 7.206 27.641 1.00 36.68 255 SER A C 1
ATOM 1882 O O . SER A 1 242 ? 22.658 8.358 27.226 1.00 36.87 255 SER A O 1
ATOM 1885 N N . ASN A 1 243 ? 22.534 6.134 26.914 1.00 34.94 256 ASN A N 1
ATOM 1886 C CA . ASN A 1 243 ? 22.018 6.287 25.560 1.00 32.00 256 ASN A CA 1
ATOM 1887 C C . ASN A 1 243 ? 20.514 6.355 25.404 1.00 32.48 256 ASN A C 1
ATOM 1888 O O . ASN A 1 243 ? 20.014 6.336 24.281 1.00 33.75 256 ASN A O 1
ATOM 1893 N N . TYR A 1 244 ? 19.793 6.404 26.519 1.00 33.38 257 TYR A N 1
ATOM 1894 C CA . TYR A 1 244 ? 18.333 6.533 26.485 1.00 34.58 257 TYR A CA 1
ATOM 1895 C C . TYR A 1 244 ? 17.473 5.385 25.965 1.00 35.23 257 TYR A C 1
ATOM 1896 O O . TYR A 1 244 ? 16.269 5.554 25.778 1.00 35.75 257 TYR A O 1
ATOM 1905 N N . THR A 1 245 ? 18.067 4.219 25.742 1.00 35.99 258 THR A N 1
ATOM 1906 C CA . THR A 1 245 ? 17.295 3.082 25.255 1.00 36.18 258 THR A CA 1
ATOM 1907 C C . THR A 1 245 ? 16.365 2.462 26.300 1.00 36.19 258 THR A C 1
ATOM 1908 O O . THR A 1 245 ? 15.637 1.523 25.991 1.00 38.95 258 THR A O 1
ATOM 1912 N N . LEU A 1 246 ? 16.380 2.981 27.526 1.00 37.28 259 LEU A N 1
ATOM 1913 C CA . LEU A 1 246 ? 15.519 2.447 28.587 1.00 37.23 259 LEU A CA 1
ATOM 1914 C C . LEU A 1 246 ? 14.183 3.177 28.683 1.00 38.84 259 LEU A C 1
ATOM 1915 O O . LEU A 1 246 ? 13.268 2.725 29.382 1.00 39.39 259 LEU A O 1
ATOM 1920 N N . LEU A 1 247 ? 14.074 4.312 27.994 1.00 38.56 260 LEU A N 1
ATOM 1921 C CA . LEU A 1 247 ? 12.846 5.095 28.015 1.00 37.62 260 LEU A CA 1
ATOM 1922 C C . LEU A 1 247 ? 11.725 4.388 27.268 1.00 36.57 260 LEU A C 1
ATOM 1923 O O . LEU A 1 247 ? 11.976 3.625 26.343 1.00 34.77 260 LEU A O 1
ATOM 1928 N N . PRO A 1 248 ? 10.467 4.649 27.657 1.00 37.49 261 PRO A N 1
ATOM 1929 C CA . PRO A 1 248 ? 9.292 4.050 27.021 1.00 38.53 261 PRO A CA 1
ATOM 1930 C C . PRO A 1 248 ? 9.299 4.361 25.532 1.00 40.78 261 PRO A C 1
ATOM 1931 O O . PRO A 1 248 ? 9.653 5.465 25.124 1.00 43.34 261 PRO A O 1
ATOM 1935 N N . PRO A 1 249 ? 8.911 3.388 24.698 1.00 42.31 262 PRO A N 1
ATOM 1936 C CA . PRO A 1 249 ? 8.896 3.622 23.254 1.00 42.55 262 PRO A CA 1
ATOM 1937 C C . PRO A 1 249 ? 8.090 4.854 22.851 1.00 43.12 262 PRO A C 1
ATOM 1938 O O . PRO A 1 249 ? 8.434 5.536 21.889 1.00 44.16 262 PRO A O 1
ATOM 1942 N N . SER A 1 250 ? 7.025 5.141 23.591 1.00 43.29 263 SER A N 1
ATOM 1943 C CA . SER A 1 250 ? 6.180 6.287 23.286 1.00 44.08 263 SER A CA 1
ATOM 1944 C C . SER A 1 250 ? 6.891 7.619 23.544 1.00 44.79 263 SER A C 1
ATOM 1945 O O . SER A 1 250 ? 6.571 8.633 22.916 1.00 44.57 263 SER A O 1
ATOM 1948 N N . LEU A 1 251 ? 7.852 7.611 24.468 1.00 43.75 264 LEU A N 1
ATOM 1949 C CA . LEU A 1 251 ? 8.615 8.812 24.795 1.00 42.17 264 LEU A CA 1
ATOM 1950 C C . LEU A 1 251 ? 9.746 8.990 23.786 1.00 41.04 264 LEU A C 1
ATOM 1951 O O . LEU A 1 251 ? 10.024 10.100 23.329 1.00 41.03 264 LEU A O 1
ATOM 1956 N N . LEU A 1 252 ? 10.395 7.887 23.443 1.00 38.66 265 LEU A N 1
ATOM 1957 C CA . LEU A 1 252 ? 11.478 7.907 22.469 1.00 38.49 265 LEU A CA 1
ATOM 1958 C C . LEU A 1 252 ? 11.355 6.631 21.646 1.00 40.44 265 LEU A C 1
ATOM 1959 O O . LEU A 1 252 ? 11.536 5.520 22.162 1.00 40.21 265 LEU A O 1
ATOM 1964 N N . ASP A 1 253 ? 11.045 6.795 20.365 1.00 41.15 266 ASP A N 1
ATOM 1965 C CA . ASP A 1 253 ? 10.850 5.663 19.468 1.00 41.79 266 ASP A CA 1
ATOM 1966 C C . ASP A 1 253 ? 12.145 4.972 19.021 1.00 41.23 266 ASP A C 1
ATOM 1967 O O . ASP A 1 253 ? 12.679 5.249 17.946 1.00 39.81 266 ASP A O 1
ATOM 1972 N N . HIS A 1 254 ? 12.650 4.059 19.855 1.00 41.48 267 HIS A N 1
ATOM 1973 C CA . HIS A 1 254 ? 13.921 3.329 19.638 1.00 43.53 267 HIS A CA 1
ATOM 1974 C C . HIS A 1 254 ? 13.896 2.576 18.329 1.00 43.83 267 HIS A C 1
ATOM 1975 O O . HIS A 1 254 ? 14.974 2.377 17.651 1.00 42.43 267 HIS A O 1
ATOM 1982 N N . ARG A 1 255 ? 12.680 2.149 17.991 1.00 46.10 268 ARG A N 1
ATOM 1983 C CA . ARG A 1 255 ? 12.444 1.424 16.764 1.00 49.79 268 ARG A CA 1
ATOM 1984 C C . ARG A 1 255 ? 12.804 2.221 15.500 1.00 48.87 268 ARG A C 1
ATOM 1985 O O . ARG A 1 255 ? 13.356 1.683 14.559 1.00 48.14 268 ARG A O 1
ATOM 1993 N N . ARG A 1 256 ? 12.591 3.537 15.543 1.00 48.24 269 ARG A N 1
ATOM 1994 C CA . ARG A 1 256 ? 12.832 4.460 14.419 1.00 47.19 269 ARG A CA 1
ATOM 1995 C C . ARG A 1 256 ? 14.152 5.247 14.480 1.00 46.72 269 ARG A C 1
ATOM 1996 O O . ARG A 1 256 ? 14.628 5.755 13.455 1.00 45.96 269 ARG A O 1
ATOM 2004 N N . GLY A 1 257 ? 14.735 5.395 15.669 1.00 44.86 270 GLY A N 1
ATOM 2005 C CA . GLY A 1 257 ? 15.996 6.111 15.760 1.00 40.95 270 GLY A CA 1
ATOM 2006 C C . GLY A 1 257 ? 16.633 6.137 17.135 1.00 40.06 270 GLY A C 1
ATOM 2007 O O . GLY A 1 257 ? 16.075 5.609 18.098 1.00 39.55 270 GLY A O 1
ATOM 2008 N N . ALA A 1 258 ? 17.804 6.762 17.223 1.00 38.73 271 ALA A N 1
ATOM 2009 C CA . ALA A 1 258 ? 18.538 6.861 18.484 1.00 37.48 271 ALA A CA 1
ATOM 2010 C C . ALA A 1 258 ? 18.811 8.310 18.905 1.00 35.76 271 ALA A C 1
ATOM 2011 O O . ALA A 1 258 ? 18.938 9.192 18.067 1.00 35.04 271 ALA A O 1
ATOM 2013 N N . PHE A 1 259 ? 18.906 8.534 20.213 1.00 34.84 272 PHE A N 1
ATOM 2014 C CA . PHE A 1 259 ? 19.192 9.853 20.764 1.00 34.08 272 PHE A CA 1
ATOM 2015 C C . PHE A 1 259 ? 20.602 10.247 20.302 1.00 35.32 272 PHE A C 1
ATOM 2016 O O . PHE A 1 259 ? 20.827 11.374 19.849 1.00 36.24 272 PHE A O 1
ATOM 2024 N N . LEU A 1 260 ? 21.553 9.324 20.431 1.00 34.89 273 LEU A N 1
ATOM 2025 C CA . LEU A 1 260 ? 22.911 9.588 19.973 1.00 35.69 273 LEU A CA 1
ATOM 2026 C C . LEU A 1 260 ? 22.935 9.141 18.519 1.00 36.42 273 LEU A C 1
ATOM 2027 O O . LEU A 1 260 ? 23.341 8.022 18.195 1.00 35.38 273 LEU A O 1
ATOM 2032 N N . ARG A 1 261 ? 22.474 10.050 17.664 1.00 38.25 274 ARG A N 1
ATOM 2033 C CA . ARG A 1 261 ? 22.345 9.862 16.222 1.00 37.62 274 ARG A CA 1
ATOM 2034 C C . ARG A 1 261 ? 23.657 9.708 15.440 1.00 38.17 274 ARG A C 1
ATOM 2035 O O . ARG A 1 261 ? 23.936 8.624 14.937 1.00 39.27 274 ARG A O 1
ATOM 2043 N N . LYS A 1 262 ? 24.446 10.778 15.318 1.00 38.46 275 LYS A N 1
ATOM 2044 C CA . LYS A 1 262 ? 25.721 10.711 14.594 1.00 38.84 275 LYS A CA 1
ATOM 2045 C C . LYS A 1 262 ? 26.915 11.166 15.416 1.00 38.21 275 LYS A C 1
ATOM 2046 O O . LYS A 1 262 ? 27.986 10.562 15.352 1.00 38.00 275 LYS A O 1
ATOM 2052 N N . GLY A 1 263 ? 26.746 12.254 16.158 1.00 37.01 276 GLY A N 1
ATOM 2053 C CA . GLY A 1 263 ? 27.830 12.742 16.992 1.00 34.92 276 GLY A CA 1
ATOM 2054 C C . GLY A 1 263 ? 29.034 13.380 16.317 1.00 35.24 276 GLY A C 1
ATOM 2055 O O . GLY A 1 263 ? 30.156 13.205 16.786 1.00 35.21 276 GLY A O 1
ATOM 2056 N N . VAL A 1 264 ? 28.824 14.111 15.225 1.00 35.37 277 VAL A N 1
ATOM 2057 C CA . VAL A 1 264 ? 29.925 14.793 14.543 1.00 35.27 277 VAL A CA 1
ATOM 2058 C C . VAL A 1 264 ? 29.585 16.270 14.359 1.00 36.24 277 VAL A C 1
ATOM 2059 O O . VAL A 1 264 ? 28.513 16.730 14.756 1.00 36.02 277 VAL A O 1
ATOM 2063 N N . CYS A 1 265 ? 30.524 17.008 13.783 1.00 36.85 278 CYS A N 1
ATOM 2064 C CA . CYS A 1 265 ? 30.323 18.420 13.479 1.00 38.55 278 CYS A CA 1
ATOM 2065 C C . CYS A 1 265 ? 30.144 18.484 11.970 1.00 39.15 278 CYS A C 1
ATOM 2066 O O . CYS A 1 265 ? 30.795 17.742 11.234 1.00 38.50 278 CYS A O 1
ATOM 2069 N N . GLY A 1 266 ? 29.251 19.344 11.502 1.00 39.93 279 GLY A N 1
ATOM 2070 C CA . GLY A 1 266 ? 29.090 19.481 10.067 1.00 40.19 279 GLY A CA 1
ATOM 2071 C C . GLY A 1 266 ? 28.026 18.685 9.343 1.00 39.16 279 GLY A C 1
ATOM 2072 O O . GLY A 1 266 ? 27.898 18.811 8.130 1.00 40.86 279 GLY A O 1
ATOM 2073 N N . ASP A 1 267 ? 27.257 17.872 10.050 1.00 38.73 280 ASP A N 1
ATOM 2074 C CA . ASP A 1 267 ? 26.231 17.099 9.370 1.00 37.25 280 ASP A CA 1
ATOM 2075 C C . ASP A 1 267 ? 25.221 18.022 8.696 1.00 36.48 280 ASP A C 1
ATOM 2076 O O . ASP A 1 267 ? 24.415 17.578 7.882 1.00 35.99 280 ASP A O 1
ATOM 2081 N N . TRP A 1 268 ? 25.262 19.308 9.031 1.00 35.85 281 TRP A N 1
ATOM 2082 C CA . TRP A 1 268 ? 24.322 20.253 8.438 1.00 36.02 281 TRP A CA 1
ATOM 2083 C C . TRP A 1 268 ? 24.534 20.364 6.925 1.00 36.00 281 TRP A C 1
ATOM 2084 O O . TRP A 1 268 ? 23.580 20.515 6.162 1.00 35.41 281 TRP A O 1
ATOM 2095 N N . LYS A 1 269 ? 25.786 20.273 6.493 1.00 35.63 282 LYS A N 1
ATOM 2096 C CA . LYS A 1 269 ? 26.098 20.374 5.079 1.00 37.36 282 LYS A CA 1
ATOM 2097 C C . LYS A 1 269 ? 25.445 19.276 4.242 1.00 38.40 282 LYS A C 1
ATOM 2098 O O . LYS A 1 269 ? 25.352 19.407 3.022 1.00 38.31 282 LYS A O 1
ATOM 2104 N N . ASN A 1 270 ? 24.994 18.213 4.903 1.00 39.16 283 ASN A N 1
ATOM 2105 C CA . ASN A 1 270 ? 24.331 17.118 4.214 1.00 40.11 283 ASN A CA 1
ATOM 2106 C C . ASN A 1 270 ? 22.821 17.297 4.265 1.00 40.35 283 ASN A C 1
ATOM 2107 O O . ASN A 1 270 ? 22.097 16.516 3.661 1.00 41.20 283 ASN A O 1
ATOM 2112 N N A HIS A 1 271 ? 22.345 18.307 4.988 0.50 40.46 284 HIS A N 1
ATOM 2113 N N B HIS A 1 271 ? 22.421 18.350 4.918 0.50 40.32 284 HIS A N 1
ATOM 2114 C CA A HIS A 1 271 ? 20.903 18.530 5.097 0.50 42.37 284 HIS A CA 1
ATOM 2115 C CA B HIS A 1 271 ? 20.941 18.635 5.018 0.50 42.27 284 HIS A CA 1
ATOM 2116 C C A HIS A 1 271 ? 20.404 19.872 4.566 0.50 42.13 284 HIS A C 1
ATOM 2117 C C B HIS A 1 271 ? 20.391 19.934 4.412 0.50 42.09 284 HIS A C 1
ATOM 2118 O O A HIS A 1 271 ? 19.264 19.974 4.116 0.50 43.18 284 HIS A O 1
ATOM 2119 O O B HIS A 1 271 ? 19.109 20.081 4.011 0.50 43.51 284 HIS A O 1
ATOM 2132 N N . PHE A 1 272 ? 21.244 20.900 4.613 1.00 41.79 285 PHE A N 1
ATOM 2133 C CA . PHE A 1 272 ? 20.858 22.212 4.108 1.00 39.82 285 PHE A CA 1
ATOM 2134 C C . PHE A 1 272 ? 21.091 22.293 2.596 1.00 39.65 285 PHE A C 1
ATOM 2135 O O . PHE A 1 272 ? 22.143 21.873 2.098 1.00 39.56 285 PHE A O 1
ATOM 2143 N N . THR A 1 273 ? 20.122 22.827 1.858 1.00 37.89 286 THR A N 1
ATOM 2144 C CA . THR A 1 273 ? 20.336 23.019 0.426 1.00 36.92 286 THR A CA 1
ATOM 2145 C C . THR A 1 273 ? 21.123 24.331 0.424 1.00 36.40 286 THR A C 1
ATOM 2146 O O . THR A 1 273 ? 21.217 24.989 1.460 1.00 35.12 286 THR A O 1
ATOM 2150 N N . VAL A 1 274 ? 21.689 24.721 -0.710 1.00 35.50 287 VAL A N 1
ATOM 2151 C CA . VAL A 1 274 ? 22.440 25.966 -0.742 1.00 34.74 287 VAL A CA 1
ATOM 2152 C C . VAL A 1 274 ? 21.528 27.152 -0.435 1.00 35.91 287 VAL A C 1
ATOM 2153 O O . VAL A 1 274 ? 21.923 28.080 0.272 1.00 36.98 287 VAL A O 1
ATOM 2157 N N . ALA A 1 275 ? 20.301 27.120 -0.951 1.00 35.91 288 ALA A N 1
ATOM 2158 C CA . ALA A 1 275 ? 19.372 28.218 -0.707 1.00 34.90 288 ALA A CA 1
ATOM 2159 C C . ALA A 1 275 ? 19.052 28.331 0.781 1.00 35.02 288 ALA A C 1
ATOM 2160 O O . ALA A 1 275 ? 18.994 29.434 1.327 1.00 34.99 288 ALA A O 1
ATOM 2162 N N . GLN A 1 276 ? 18.842 27.198 1.442 1.00 35.35 289 GLN A N 1
ATOM 2163 C CA . GLN A 1 276 ? 18.546 27.231 2.874 1.00 36.18 289 GLN A CA 1
ATOM 2164 C C . GLN A 1 276 ? 19.764 27.732 3.644 1.00 35.67 289 GLN A C 1
ATOM 2165 O O . GLN A 1 276 ? 19.629 28.442 4.629 1.00 36.50 289 GLN A O 1
ATOM 2171 N N . SER A 1 277 ? 20.953 27.369 3.182 1.00 35.65 290 SER A N 1
ATOM 2172 C CA . SER A 1 277 ? 22.180 27.808 3.829 1.00 37.05 290 SER A CA 1
ATOM 2173 C C . SER A 1 277 ? 22.351 29.331 3.704 1.00 39.30 290 SER A C 1
ATOM 2174 O O . SER A 1 277 ? 22.769 29.998 4.656 1.00 39.75 290 SER A O 1
ATOM 2177 N N . GLU A 1 278 ? 22.020 29.885 2.539 1.00 39.18 291 GLU A N 1
ATOM 2178 C CA . GLU A 1 278 ? 22.157 31.326 2.324 1.00 39.76 291 GLU A CA 1
ATOM 2179 C C . GLU A 1 278 ? 21.135 32.110 3.136 1.00 39.46 291 GLU A C 1
ATOM 2180 O O . GLU A 1 278 ? 21.439 33.185 3.660 1.00 40.90 291 GLU A O 1
ATOM 2186 N N . ALA A 1 279 ? 19.924 31.569 3.242 1.00 37.84 292 ALA A N 1
ATOM 2187 C CA . ALA A 1 279 ? 18.870 32.219 4.003 1.00 37.87 292 ALA A CA 1
ATOM 2188 C C . ALA A 1 279 ? 19.235 32.179 5.484 1.00 39.91 292 ALA A C 1
ATOM 2189 O O . ALA A 1 279 ? 18.939 33.113 6.235 1.00 40.90 292 ALA A O 1
ATOM 2191 N N . PHE A 1 280 ? 19.883 31.094 5.903 1.00 39.50 293 PHE A N 1
ATOM 2192 C CA . PHE A 1 280 ? 20.278 30.961 7.295 1.00 39.06 293 PHE A CA 1
ATOM 2193 C C . PHE A 1 280 ? 21.347 31.990 7.641 1.00 39.03 293 PHE A C 1
ATOM 2194 O O . PHE A 1 280 ? 21.287 32.610 8.702 1.00 38.16 293 PHE A O 1
ATOM 2202 N N . ASP A 1 281 ? 22.317 32.177 6.748 1.00 39.48 294 ASP A N 1
ATOM 2203 C CA . ASP A 1 281 ? 23.382 33.145 6.988 1.00 40.40 294 ASP A CA 1
ATOM 2204 C C . ASP A 1 281 ? 22.853 34.569 7.097 1.00 41.28 294 ASP A C 1
ATOM 2205 O O . ASP A 1 281 ? 23.400 35.376 7.845 1.00 40.96 294 ASP A O 1
ATOM 2210 N N . ARG A 1 282 ? 21.800 34.884 6.349 1.00 43.04 295 ARG A N 1
ATOM 2211 C CA . ARG A 1 282 ? 21.222 36.224 6.414 1.00 45.09 295 ARG A CA 1
ATOM 2212 C C . ARG A 1 282 ? 20.623 36.432 7.805 1.00 44.51 295 ARG A C 1
ATOM 2213 O O . ARG A 1 282 ? 20.817 37.476 8.428 1.00 44.87 295 ARG A O 1
ATOM 2221 N N . ALA A 1 283 ? 19.897 35.425 8.281 1.00 44.33 296 ALA A N 1
ATOM 2222 C CA . ALA A 1 283 ? 19.262 35.477 9.590 1.00 43.25 296 ALA A CA 1
ATOM 2223 C C . ALA A 1 283 ? 20.326 35.579 10.673 1.00 43.43 296 ALA A C 1
ATOM 2224 O O . ALA A 1 283 ? 20.222 36.390 11.591 1.00 43.16 296 ALA A O 1
ATOM 2226 N N . TYR A 1 284 ? 21.358 34.757 10.550 1.00 43.10 297 TYR A N 1
ATOM 2227 C CA . TYR A 1 284 ? 22.442 34.751 11.518 1.00 44.04 297 TYR A CA 1
ATOM 2228 C C . TYR A 1 284 ? 23.150 36.108 11.574 1.00 45.81 297 TYR A C 1
ATOM 2229 O O . TYR A 1 284 ? 23.310 36.686 12.650 1.00 45.44 297 TYR A O 1
ATOM 2238 N N . ARG A 1 285 ? 23.552 36.610 10.410 1.00 47.44 298 ARG A N 1
ATOM 2239 C CA . ARG A 1 285 ? 24.256 37.883 10.306 1.00 49.07 298 ARG A CA 1
ATOM 2240 C C . ARG A 1 285 ? 23.498 39.032 10.967 1.00 47.65 298 ARG A C 1
ATOM 2241 O O . ARG A 1 285 ? 24.087 39.854 11.662 1.00 46.96 298 ARG A O 1
ATOM 2249 N N . LYS A 1 286 ? 22.176 39.074 10.757 1.00 47.12 299 LYS A N 1
ATOM 2250 C CA . LYS A 1 286 ? 21.315 40.112 11.341 1.00 47.85 299 LYS A CA 1
ATOM 2251 C C . LYS A 1 286 ? 21.168 39.928 12.855 1.00 48.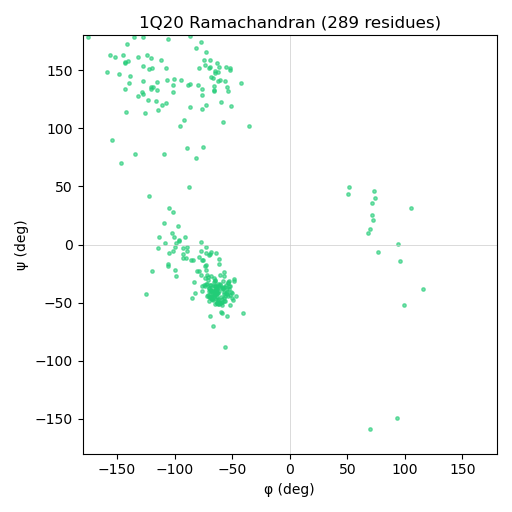41 299 LYS A C 1
ATOM 2252 O O . LYS A 1 286 ? 21.290 40.860 13.627 1.00 50.44 299 LYS A O 1
ATOM 2254 N N . GLN A 1 287 ? 20.975 38.696 13.303 1.00 48.51 300 GLN A N 1
ATOM 2255 C CA . GLN A 1 287 ? 20.805 38.408 14.738 1.00 48.25 300 GLN A CA 1
ATOM 2256 C C . GLN A 1 287 ? 22.106 38.447 15.506 1.00 46.77 300 GLN A C 1
ATOM 2257 O O . GLN A 1 287 ? 22.099 38.955 16.651 1.00 48.18 300 GLN A O 1
ATOM 2263 N N . MET A 1 288 ? 23.224 38.013 14.907 1.00 45.80 301 MET A N 1
ATOM 2264 C CA . MET A 1 288 ? 24.462 38.011 15.664 1.00 45.43 301 MET A CA 1
ATOM 2265 C C . MET A 1 288 ? 25.384 39.169 15.359 1.00 47.13 301 MET A C 1
ATOM 2266 O O . MET A 1 288 ? 26.594 39.058 15.512 1.00 46.73 301 MET A O 1
ATOM 2271 N N . ARG A 1 289 ? 24.794 40.287 14.950 1.00 48.91 302 ARG A N 1
ATOM 2272 C CA . ARG A 1 289 ? 25.552 41.468 14.545 1.00 49.85 302 ARG A CA 1
ATOM 2273 C C . ARG A 1 289 ? 26.786 41.819 15.382 1.00 50.80 302 ARG A C 1
ATOM 2274 O O . ARG A 1 289 ? 27.901 41.865 14.854 1.00 51.98 302 ARG A O 1
ATOM 2276 N N . GLY A 1 290 ? 26.615 42.059 16.676 1.00 49.72 303 GLY A N 1
ATOM 2277 C CA . GLY A 1 290 ? 27.775 42.435 17.467 1.00 50.86 303 GLY A CA 1
ATOM 2278 C C . GLY A 1 290 ? 28.500 41.345 18.235 1.00 51.81 303 GLY A C 1
ATOM 2279 O O . GLY A 1 290 ? 29.452 41.629 18.962 1.00 52.35 303 GLY A O 1
ATOM 2280 N N . MET A 1 291 ? 28.068 40.099 18.064 1.00 51.55 304 MET A N 1
ATOM 2281 C CA . MET A 1 291 ? 28.655 38.968 18.780 1.00 49.96 304 MET A CA 1
ATOM 2282 C C . MET A 1 291 ? 30.126 38.664 18.505 1.00 49.69 304 MET A C 1
ATOM 2283 O O . MET A 1 291 ? 30.661 39.026 17.457 1.00 49.97 304 MET A O 1
ATOM 2288 N N . PRO A 1 292 ? 30.804 37.995 19.442 1.00 49.79 305 PRO A N 1
ATOM 2289 C CA . PRO A 1 292 ? 32.214 37.664 19.219 1.00 49.58 305 PRO A CA 1
ATOM 2290 C C . PRO A 1 292 ? 32.275 36.478 18.256 1.00 49.97 305 PRO A C 1
ATOM 2291 O O . PRO A 1 292 ? 31.243 35.924 17.918 1.00 49.36 305 PRO A O 1
ATOM 2295 N N . THR A 1 293 ? 33.468 36.090 17.818 1.00 49.86 306 THR A N 1
ATOM 2296 C CA . THR A 1 293 ? 33.612 34.964 16.894 1.00 49.80 306 THR A CA 1
ATOM 2297 C C . THR A 1 293 ? 33.531 33.612 17.608 1.00 48.78 306 THR A C 1
ATOM 2298 O O . THR A 1 293 ? 34.127 33.431 18.671 1.00 49.91 306 THR A O 1
ATOM 2302 N N . PHE A 1 294 ? 32.807 32.665 17.012 1.00 46.97 307 PHE A N 1
ATOM 2303 C CA . PHE A 1 294 ? 32.646 31.323 17.583 1.00 45.24 307 PHE A CA 1
ATOM 2304 C C . PHE A 1 294 ? 33.355 30.287 16.724 1.00 45.53 307 PHE A C 1
ATOM 2305 O O . PHE A 1 294 ? 33.599 30.526 15.543 1.00 45.24 307 PHE A O 1
ATOM 2313 N N . PRO A 1 295 ? 33.687 29.116 17.296 1.00 46.39 308 PRO A N 1
ATOM 2314 C CA . PRO A 1 295 ? 34.368 28.130 16.450 1.00 47.03 308 PRO A CA 1
ATOM 2315 C C . PRO A 1 295 ? 33.644 27.813 15.144 1.00 48.18 308 PRO A C 1
ATOM 2316 O O . PRO A 1 295 ? 34.282 27.599 14.117 1.00 49.12 308 PRO A O 1
ATOM 2320 N N . TRP A 1 296 ? 32.314 27.792 15.178 1.00 47.61 309 TRP A N 1
ATOM 2321 C CA . TRP A 1 296 ? 31.539 27.464 13.988 1.00 48.93 309 TRP A CA 1
ATOM 2322 C C . TRP A 1 296 ? 31.407 28.568 12.954 1.00 52.64 309 TRP A C 1
ATOM 2323 O O . TRP A 1 296 ? 30.720 28.399 11.943 1.00 54.09 309 TRP A O 1
ATOM 2334 N N . ASP A 1 297 ? 32.043 29.704 13.197 1.00 55.94 310 ASP A N 1
ATOM 2335 C CA . ASP A 1 297 ? 31.968 30.779 12.225 1.00 59.86 310 ASP A CA 1
ATOM 2336 C C . ASP A 1 297 ? 33.127 30.677 11.240 1.00 63.18 310 ASP A C 1
ATOM 2337 O O . ASP A 1 297 ? 34.284 30.935 11.583 1.00 63.77 310 ASP A O 1
ATOM 2342 N N . GLU A 1 298 ? 32.795 30.261 10.019 1.00 66.58 311 GLU A N 1
ATOM 2343 C CA . GLU A 1 298 ? 33.767 30.102 8.943 1.00 69.06 311 GLU A CA 1
ATOM 2344 C C . GLU A 1 298 ? 33.697 31.318 8.022 1.00 70.79 311 GLU A C 1
ATOM 2345 O O . GLU A 1 298 ? 33.408 31.131 6.820 1.00 72.73 311 GLU A O 1
#

Secondary structure (DSSP, 8-state):
-HHHHHHHT--S-EEEETTEEEEBTTB-HHHHHHHHH-----TT-EEEEESTTSSHHHHHHHHHHHHTTT-THHHHHS-HHHHS-BSSBTT-GGGS----SS-EEEE---TTTS-GGGTTS--EEEEEE--HHHHHHHHHHHHHHBTTSPP--SHHHHHHHHHTT-STTS-HHHHHHHHGGGBTBTTEEEEEHHHHHH-HHHHHHHHHHHHT----HHHHHHHHHHHSHHHHHT-TTTS-TTS-TTTB-TTT--SS----S-GGGGT--HHHHHHHHHHHHHHTTTPPP-TT--

Solvent-accessible surface area: 13157 Å² total; per-residue (Å²): 119,119,80,37,46,66,3,130,167,26,67,9,94,73,53,139,13,128,55,13,7,0,0,42,28,40,23,29,103,118,7,0,32,73,0,0,75,19,148,56,23,78,86,80,1,7,0,0,0,0,2,2,26,0,14,11,10,32,0,2,1,0,0,0,0,0,28,100,118,5,78,23,68,51,4,149,71,38,20,0,73,109,6,0,21,44,1,0,26,72,95,1,12,30,55,83,121,106,104,49,89,37,21,7,2,0,0,20,0,8,29,107,0,0,0,92,23,0,87,111,24,143,0,56,0,0,1,0,3,18,13,0,21,3,0,8,5,16,4,26,51,32,6,104,17,4,20,15,10,110,90,10,37,81,76,57,84,12,11,148,42,2,40,72,7,81,4,9,2,8,25,2,2,90,0,0,54,11,0,17,197,13,117,77,72,133,15,14,24,28,0,0,10,24,46,1,71,159,78,27,92,14,5,0,82,111,0,7,57,36,15,57,73,116,35,48,91,153,19,20,36,29,0,34,58,46,0,54,68,78,37,5,82,84,26,69,45,0,17,16,68,93,23,22,98,46,20,5,32,61,202,172,25,44,50,20,73,93,22,63,56,24,7,40,149,112,72,26,78,115,72,22,23,96,36,0,36,148,27,20,162,80,80,12,88,79,52,69,123,4,78,18,56,152

Foldseek 3Di:
DVQQVLLLPAPQAWDDDPRATAQPRFFDNVQLQCQAEPLPDALLAEEEEEAPPFCSLLVLLLVLLLVVLLDCVCLQPAASCVQAPERGTPCGPSNDDDDDDHHHYYYHAAVVRGHPSVVPHNYAYEYEGEDVLVSLVLCQLQQVFALRHHHCPDSVSNLVCQLQQVGHNGHNLSRVVRLCVCPPDLRYHYYYLVVCQVPVLVVSQVVCVSSVRDHDPNSSVSSSVCSDLVNQCPRPSSFPPVRHCSRGVVVRATNSHPSDHDCSVVPADVVSVVVVVVSCCVSCVPPDDDPPPD

Organism: Homo sapiens (NCBI:txid9606)

Nearest PDB structures (foldseek):
  1q20-assembly1_A  TM=1.003E+00  e=2.937E-62  Homo sapiens
  1q22-assembly1_A  TM=1.003E+00  e=1.698E-59  Homo sapiens
  1q1z-assembly1_A  TM=1.002E+00  e=9.313E-58  Homo sapiens
  4ifb-assembly3_B  TM=9.638E-01  e=1.863E-35  Homo sapiens
  1g3m-assembly1_B  TM=9.212E-01  e=2.747E-31  Homo sapiens

CATH classification: 3.40.50.300

Radius of gyration: 18.27 Å; Cα contacts (8 Å, |Δi|>4): 460; chains: 1; bounding box: 47×41×49 Å

B-factor: mean 41.91, std 10.51, range [21.85, 91.38]

GO terms:
  GO:0005829 cytosol (C, IDA)
  GO:0051922 cholesterol sulfotransferase activity (F, EXP)
  GO:0005634 nucleus (C, EXP)
  GO:0004027 alcohol sulfotransferase activity (F, EXP)
  GO:0045606 positive regulation of epidermal cell differentiation (P, IMP)
  GO:0008203 cholesterol metabolic process (P, IMP)
  GO:0008285 negative regulation of cell population proliferation (P, IMP)
  GO:0005737 cytoplasm (C, TAS)
  GO:0005829 cytosol (C, TAS)
  GO:0005515 protein binding (F, IPI)
  GO:0036094 small molecule binding (F, EXP)
  GO:0015485 cholesterol binding (F, IDA)
  GO:0050427 3'-phosphoadenosine 5'-phosphosulfate metabolic process (P, IDA)
  GO:0050294 steroid sulfotransferase activity (F, IDA)
  GO:0003676 nucleic acid binding (F, IMP)
  GO:1990239 steroid hormone binding (F, IMP)
  GO:0008202 steroid metabolic process (P, IDA)
  GO:0070062 extracellular exosome (C, HDA)

InterPro domains:
  IPR000863 Sulfotransferase domain [PF00685] (60-304)
  IPR027417 P-loop containing nucleoside triphosphate hydrolase [G3DSA:3.40.50.300] (15-312)
  IPR027417 P-loop containing nucleoside triphosphate hydrolase [SSF52540] (29-304)